Protein AF-A0A9J6BA29-F1 (afdb_monomer)

Mean predicted aligned error: 11.57 Å

Sequence (202 aa):
MNKFFVLFLVYWTPISTDDLLIDCSLIIKPIIHPRECCDFPLIWINDTTNARCMKECSNIKSNNEYKTENDYENDKCCFMRCLYSLQRILYKDYNDNIVRIDTNMLKTNFRKDQINRLSNEWMEIVAKSVDTCIDMYPPAYSRGHCLPIYFLNTMVCAYRENFLNCPIYGNDLERCKQLRQSVKYCRENTEVTIKDWDKFFF

Organism: Polypedilum vanderplanki (NCBI:txid319348)

Structure (mmCIF, N/CA/C/O backbone):
data_AF-A0A9J6BA29-F1
#
_entry.id   AF-A0A9J6BA29-F1
#
loop_
_atom_site.group_PDB
_atom_site.id
_atom_site.type_symbol
_atom_site.label_atom_id
_atom_site.label_alt_id
_atom_site.label_comp_id
_atom_site.label_asym_id
_atom_site.label_entity_id
_atom_site.label_seq_id
_atom_site.pdbx_PDB_ins_code
_atom_site.Cartn_x
_atom_site.Cartn_y
_atom_site.Cartn_z
_atom_site.occupancy
_atom_site.B_iso_or_equiv
_atom_site.auth_seq_id
_atom_site.auth_comp_id
_atom_site.auth_asym_id
_atom_site.auth_atom_id
_atom_site.pdbx_PDB_model_num
ATOM 1 N N . MET A 1 1 ? 7.110 35.351 59.124 1.00 33.91 1 MET A N 1
ATOM 2 C CA . MET A 1 1 ? 7.107 34.260 58.123 1.00 33.91 1 MET A CA 1
ATOM 3 C C . MET A 1 1 ? 6.019 34.559 57.098 1.00 33.91 1 MET A C 1
ATOM 5 O O . MET A 1 1 ? 4.853 34.341 57.393 1.00 33.91 1 MET A O 1
ATOM 9 N N . ASN A 1 2 ? 6.390 35.115 55.941 1.00 33.84 2 ASN A N 1
ATOM 10 C CA . ASN A 1 2 ? 5.472 35.367 54.826 1.00 33.84 2 ASN A CA 1
ATOM 11 C C . ASN A 1 2 ? 5.302 34.078 54.018 1.00 33.84 2 ASN A C 1
ATOM 13 O O . ASN A 1 2 ? 6.287 33.545 53.511 1.00 33.84 2 ASN A O 1
ATOM 17 N N . LYS A 1 3 ? 4.071 33.578 53.892 1.00 36.50 3 LYS A N 1
ATOM 18 C CA . LYS A 1 3 ? 3.736 32.521 52.933 1.00 36.50 3 LYS A CA 1
ATOM 19 C C . LYS A 1 3 ? 3.163 33.187 51.686 1.00 36.50 3 LYS A C 1
ATOM 21 O O . LYS A 1 3 ? 2.035 33.665 51.703 1.00 36.50 3 LYS A O 1
ATOM 26 N N . PHE A 1 4 ? 3.969 33.237 50.630 1.00 39.00 4 PHE A N 1
ATOM 27 C CA . PHE A 1 4 ? 3.498 33.512 49.278 1.00 39.00 4 PHE A CA 1
ATOM 28 C C . PHE A 1 4 ? 2.580 32.364 48.845 1.00 39.00 4 PHE A C 1
ATOM 30 O O . PHE A 1 4 ? 3.011 31.217 48.752 1.00 39.00 4 PHE A O 1
ATOM 37 N N . PHE A 1 5 ? 1.309 32.677 48.609 1.00 38.88 5 PHE A N 1
ATOM 38 C CA . PHE A 1 5 ? 0.372 31.807 47.909 1.00 38.88 5 PHE A CA 1
ATOM 39 C C . PHE A 1 5 ? 0.530 32.096 46.412 1.00 38.88 5 PHE A C 1
ATOM 41 O O . PHE A 1 5 ? 0.104 33.146 45.937 1.00 38.88 5 PHE A O 1
ATOM 48 N N . VAL A 1 6 ? 1.177 31.196 45.671 1.00 40.56 6 VAL A N 1
ATOM 49 C CA . VAL A 1 6 ? 1.162 31.223 44.203 1.00 40.56 6 VAL A CA 1
ATOM 50 C C . VAL A 1 6 ? 0.010 30.330 43.759 1.00 40.56 6 VAL A C 1
ATOM 52 O O . VAL A 1 6 ? 0.114 29.106 43.768 1.00 40.56 6 VAL A O 1
ATOM 55 N N . LEU A 1 7 ? -1.116 30.957 43.420 1.00 39.44 7 LEU A N 1
ATOM 56 C CA . LEU A 1 7 ? -2.197 30.320 42.675 1.00 39.44 7 LEU A CA 1
ATOM 57 C C . LEU A 1 7 ? -1.707 30.076 41.242 1.00 39.44 7 LEU A C 1
ATOM 59 O O . LEU A 1 7 ? -1.626 31.004 40.440 1.00 39.44 7 LEU A O 1
ATOM 63 N N . PHE A 1 8 ? -1.394 28.824 40.914 1.00 36.38 8 PHE A N 1
ATOM 64 C CA . PHE A 1 8 ? -1.302 28.379 39.526 1.00 36.38 8 PHE A CA 1
ATOM 65 C C . PHE A 1 8 ? -2.720 28.290 38.952 1.00 36.38 8 PHE A C 1
ATOM 67 O O . PHE A 1 8 ? -3.378 27.255 39.030 1.00 36.38 8 PHE A O 1
ATOM 74 N N . LEU A 1 9 ? -3.203 29.389 38.374 1.00 35.91 9 LEU A N 1
ATOM 75 C CA . LEU A 1 9 ? -4.275 29.330 37.387 1.00 35.91 9 LEU A CA 1
ATOM 76 C C . LEU A 1 9 ? -3.663 28.775 36.100 1.00 35.91 9 LEU A C 1
ATOM 78 O O . LEU A 1 9 ? -3.131 29.517 35.277 1.00 35.91 9 LEU A O 1
ATOM 82 N N . VAL A 1 10 ? -3.705 27.450 35.950 1.00 38.47 10 VAL A N 1
ATOM 83 C CA . VAL A 1 10 ? -3.560 26.816 34.640 1.00 38.47 10 VAL A CA 1
ATOM 84 C C . VAL A 1 10 ? -4.752 27.292 33.818 1.00 38.47 10 VAL A C 1
ATOM 86 O O . VAL A 1 10 ? -5.869 26.802 33.974 1.00 38.47 10 VAL A O 1
ATOM 89 N N . TYR A 1 11 ? -4.514 28.313 32.999 1.00 36.78 11 TYR A N 1
ATOM 90 C CA . TYR A 1 11 ? -5.398 28.717 31.919 1.00 36.78 11 TYR A CA 1
ATOM 91 C C . TYR A 1 11 ? -5.582 27.504 31.002 1.00 36.78 11 TYR A C 1
ATOM 93 O O . TYR A 1 11 ? -4.735 27.198 30.167 1.00 36.78 11 TYR A O 1
ATOM 101 N N . TRP A 1 12 ? -6.695 26.798 31.170 1.00 37.66 12 TRP A N 1
ATOM 102 C CA . TRP A 1 12 ? -7.263 25.976 30.114 1.00 37.66 12 TRP A CA 1
ATOM 103 C C . TRP A 1 12 ? -7.897 26.939 29.116 1.00 37.66 12 TRP A C 1
ATOM 105 O O . TRP A 1 12 ? -9.097 27.199 29.160 1.00 37.66 12 TRP A O 1
ATOM 115 N N . THR A 1 13 ? -7.087 27.528 28.239 1.00 36.06 13 THR A N 1
ATOM 116 C CA . THR A 1 13 ? -7.640 28.029 26.984 1.00 36.06 13 THR A CA 1
ATOM 117 C C . THR A 1 13 ? -8.086 26.799 26.200 1.00 36.06 13 THR A C 1
ATOM 119 O O . THR A 1 13 ? -7.235 25.942 25.933 1.00 36.06 13 THR A O 1
ATOM 122 N N . PRO A 1 14 ? -9.375 26.656 25.846 1.00 37.16 14 PRO A N 1
ATOM 123 C CA . PRO A 1 14 ? -9.754 25.671 24.851 1.00 37.16 14 PRO A CA 1
ATOM 124 C C . PRO A 1 14 ? -8.946 26.006 23.601 1.00 37.16 14 PRO A C 1
ATOM 126 O O . PRO A 1 14 ? -9.010 27.128 23.098 1.00 37.16 14 PRO A O 1
ATOM 129 N N . ILE A 1 15 ? -8.104 25.070 23.169 1.00 39.81 15 ILE A N 1
ATOM 130 C CA . ILE A 1 15 ? -7.419 25.184 21.889 1.00 39.81 15 ILE A CA 1
ATOM 131 C C . ILE A 1 15 ? -8.540 25.276 20.857 1.00 39.81 15 ILE A C 1
ATOM 133 O O . ILE A 1 15 ? -9.291 24.320 20.669 1.00 39.81 15 ILE A O 1
ATOM 137 N N . SER A 1 16 ? -8.699 26.468 20.283 1.00 35.88 16 SER A N 1
ATOM 138 C CA . SER A 1 16 ? -9.549 26.705 19.126 1.00 35.88 16 SER A CA 1
ATOM 139 C C . SER A 1 16 ? -9.159 25.686 18.062 1.00 35.88 16 SER A C 1
ATOM 141 O O . SER A 1 16 ? -8.009 25.644 17.625 1.00 35.88 16 SER A O 1
ATOM 143 N N . THR A 1 17 ? -10.105 24.833 17.689 1.00 45.16 17 THR A N 1
ATOM 144 C CA . THR A 1 17 ? -9.955 23.804 16.655 1.00 45.16 17 THR A CA 1
ATOM 145 C C . THR A 1 17 ? -9.779 24.383 15.253 1.00 45.16 17 THR A C 1
ATOM 147 O O . THR A 1 17 ? -9.557 23.617 14.321 1.00 45.16 17 THR A O 1
ATOM 150 N N . ASP A 1 18 ? -9.849 25.707 15.104 1.00 39.53 18 ASP A N 1
ATOM 151 C CA . ASP A 1 18 ? -9.963 26.357 13.801 1.00 39.53 18 ASP A CA 1
ATOM 152 C C . ASP A 1 18 ? -8.622 26.833 13.216 1.00 39.53 18 ASP A C 1
ATOM 154 O O . ASP A 1 18 ? -8.587 27.186 12.046 1.00 39.53 18 ASP A O 1
ATOM 158 N N . ASP A 1 19 ? -7.506 26.759 13.959 1.00 37.22 19 ASP A N 1
ATOM 159 C CA . ASP A 1 19 ? -6.182 27.218 13.482 1.00 37.22 19 ASP A CA 1
ATOM 160 C C . ASP A 1 19 ? -5.023 26.248 13.781 1.00 37.22 19 ASP A C 1
ATOM 162 O O . ASP A 1 19 ? -3.853 26.633 13.859 1.00 37.22 19 ASP A O 1
ATOM 166 N N . LEU A 1 20 ? -5.298 24.947 13.896 1.00 46.12 20 LEU A N 1
ATOM 167 C CA . LEU A 1 20 ? -4.252 23.974 13.587 1.00 46.12 20 LEU A CA 1
ATOM 168 C C . LEU A 1 20 ? -4.170 23.902 12.063 1.00 46.12 20 LEU A C 1
ATOM 170 O O . LEU A 1 20 ? -4.828 23.082 11.430 1.00 46.12 20 LEU A O 1
ATOM 174 N N . LEU A 1 21 ? -3.343 24.768 11.470 1.00 45.75 21 LEU A N 1
ATOM 175 C CA . LEU A 1 21 ? -2.716 24.468 10.186 1.00 45.75 21 LEU A CA 1
ATOM 176 C C . LEU A 1 21 ? -1.939 23.169 10.393 1.00 45.75 21 LEU A C 1
ATOM 178 O O . LEU A 1 21 ? -0.787 23.164 10.827 1.00 45.75 21 LEU A O 1
ATOM 182 N N . ILE A 1 22 ? -2.628 22.051 10.189 1.00 56.41 22 ILE A N 1
ATOM 183 C CA . ILE A 1 22 ? -2.055 20.725 10.269 1.00 56.41 22 ILE A CA 1
ATOM 184 C C . ILE A 1 22 ? -1.076 20.638 9.100 1.00 56.41 22 ILE A C 1
ATOM 186 O O . ILE A 1 22 ? -1.461 20.388 7.957 1.00 56.41 22 ILE A O 1
ATOM 190 N N . ASP A 1 23 ? 0.198 20.890 9.387 1.00 62.47 23 ASP A N 1
ATOM 191 C CA . ASP A 1 23 ? 1.275 20.583 8.465 1.00 62.47 23 ASP A CA 1
ATOM 192 C C . ASP A 1 23 ? 1.319 19.063 8.311 1.00 62.47 23 ASP A C 1
ATOM 194 O O . ASP A 1 23 ? 1.743 18.314 9.197 1.00 62.47 23 ASP A O 1
ATOM 198 N N . CYS A 1 24 ? 0.830 18.595 7.171 1.00 66.75 24 CYS A N 1
ATOM 199 C CA . CYS A 1 24 ? 0.775 17.181 6.867 1.00 66.75 24 CYS A CA 1
ATOM 200 C C . CYS A 1 24 ? 2.158 16.524 6.820 1.00 66.75 24 CYS A C 1
ATOM 202 O O . CYS A 1 24 ? 2.254 15.324 7.074 1.00 66.75 24 CYS A O 1
ATOM 204 N N . SER A 1 25 ? 3.235 17.291 6.612 1.00 60.94 25 SER A N 1
ATOM 205 C CA . SER A 1 25 ? 4.604 16.782 6.729 1.00 60.94 25 SER A CA 1
ATOM 206 C C . SER A 1 25 ? 4.993 16.443 8.180 1.00 60.94 25 SER A C 1
ATOM 208 O O . SER A 1 25 ? 5.826 15.562 8.403 1.00 60.94 25 SER A O 1
ATOM 210 N N . LEU A 1 26 ? 4.344 17.064 9.179 1.00 56.47 26 LEU A N 1
ATOM 211 C CA . LEU A 1 26 ? 4.549 16.783 10.607 1.00 56.47 26 LEU A CA 1
ATOM 212 C C . LEU A 1 26 ? 3.763 15.559 11.091 1.00 56.47 26 LEU A C 1
ATOM 214 O O . LEU A 1 26 ? 4.247 14.840 11.964 1.00 56.47 26 LEU A O 1
ATOM 218 N N . ILE A 1 27 ? 2.599 15.260 10.499 1.00 57.75 27 ILE A N 1
ATOM 219 C CA . ILE A 1 27 ? 1.849 14.016 10.786 1.00 57.75 27 ILE A CA 1
ATOM 220 C C . ILE A 1 27 ? 2.662 12.778 10.395 1.00 57.75 27 ILE A C 1
ATOM 222 O O . ILE A 1 27 ? 2.543 11.720 11.008 1.00 57.75 27 ILE A O 1
ATOM 226 N N . ILE A 1 28 ? 3.512 12.927 9.384 1.00 52.34 28 ILE A N 1
ATOM 227 C CA . ILE A 1 28 ? 4.268 11.857 8.733 1.00 52.34 28 ILE A CA 1
ATOM 228 C C . ILE A 1 28 ? 5.505 11.413 9.536 1.00 52.34 28 ILE A C 1
ATOM 230 O O . ILE A 1 28 ? 6.124 10.395 9.230 1.00 52.34 28 ILE A O 1
ATOM 234 N N . LYS A 1 29 ? 5.797 12.090 10.653 1.00 56.44 29 LYS A N 1
ATOM 235 C CA . LYS A 1 29 ? 6.611 11.551 11.754 1.00 56.44 29 LYS A CA 1
ATOM 236 C C . LYS A 1 29 ? 5.723 11.302 12.967 1.00 56.44 29 LYS A C 1
ATOM 238 O O . LYS A 1 29 ? 5.828 12.025 13.963 1.00 56.44 29 LYS A O 1
ATOM 243 N N . PRO A 1 30 ? 4.802 10.336 12.896 1.00 58.34 30 PRO A N 1
ATOM 244 C CA . PRO A 1 30 ? 3.854 10.182 13.964 1.00 58.34 30 PRO A CA 1
ATOM 245 C C . PRO A 1 30 ? 4.593 9.684 15.205 1.00 58.34 30 PRO A C 1
ATOM 247 O O . PRO A 1 30 ? 5.501 8.858 15.137 1.00 58.34 30 PRO A O 1
ATOM 250 N N . ILE A 1 31 ? 4.170 10.180 16.364 1.00 65.12 31 ILE A N 1
ATOM 251 C CA . ILE A 1 31 ? 4.616 9.659 17.663 1.00 65.12 31 ILE A CA 1
ATOM 252 C C . ILE A 1 31 ? 4.171 8.187 17.823 1.00 65.12 31 ILE A C 1
ATOM 254 O O . ILE A 1 31 ? 4.724 7.467 18.647 1.00 65.12 31 ILE A O 1
ATOM 258 N N . ILE A 1 3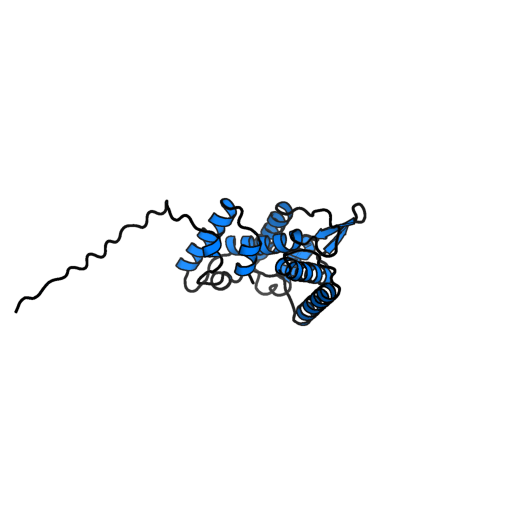2 ? 3.177 7.746 17.036 1.00 72.81 32 ILE A N 1
ATOM 259 C CA . ILE A 1 32 ? 2.575 6.408 17.061 1.00 72.81 32 ILE A CA 1
ATOM 260 C C . ILE A 1 32 ? 2.411 5.891 15.633 1.00 72.81 32 ILE A C 1
ATOM 262 O O . ILE A 1 32 ? 1.795 6.551 14.797 1.00 72.81 32 ILE A O 1
ATOM 266 N N . HIS A 1 33 ? 2.900 4.690 15.349 1.00 81.31 33 HIS A N 1
ATOM 267 C CA . HIS A 1 33 ? 2.758 4.091 14.028 1.00 81.31 33 HIS A CA 1
ATOM 268 C C . HIS A 1 33 ? 1.282 3.720 13.744 1.00 81.31 33 HIS A C 1
ATOM 270 O O . HIS A 1 33 ? 0.608 3.190 14.629 1.00 81.31 33 HIS A O 1
ATOM 276 N N . PRO A 1 34 ? 0.743 3.891 12.518 1.00 84.06 34 PRO A N 1
ATOM 277 C CA . PRO A 1 34 ? -0.664 3.582 12.195 1.00 84.06 34 PRO A CA 1
ATOM 278 C C . PRO A 1 34 ? -1.103 2.168 12.575 1.00 84.06 34 PRO A C 1
ATOM 280 O O . PRO A 1 34 ? -2.251 1.942 12.961 1.00 84.06 34 PRO A O 1
ATOM 283 N N . ARG A 1 35 ? -0.166 1.218 12.495 1.00 83.44 35 ARG A N 1
ATOM 284 C CA . ARG A 1 35 ? -0.403 -0.182 12.868 1.00 83.44 35 ARG A CA 1
ATOM 285 C C . ARG A 1 35 ? -0.612 -0.412 14.362 1.00 83.44 35 ARG A C 1
ATOM 287 O O . ARG A 1 35 ? -1.238 -1.396 14.734 1.00 83.44 35 ARG A O 1
ATOM 294 N N . GLU A 1 36 ? -0.142 0.495 15.212 1.00 84.62 36 GLU A N 1
ATOM 295 C CA . GLU A 1 36 ? -0.433 0.460 16.650 1.00 84.62 36 GLU A CA 1
ATOM 296 C C . GLU A 1 36 ? -1.888 0.863 16.943 1.00 84.62 36 GLU A C 1
ATOM 298 O O . GLU A 1 36 ? -2.449 0.492 17.972 1.00 84.62 36 GLU A O 1
ATOM 303 N N . CYS A 1 37 ? -2.521 1.593 16.021 1.00 85.19 37 CYS A N 1
ATOM 304 C CA . CYS A 1 37 ? -3.919 2.008 16.119 1.00 85.19 37 CYS A CA 1
ATOM 305 C C . CYS A 1 37 ? -4.896 1.017 15.486 1.00 85.19 37 CYS A C 1
ATOM 307 O O . CYS A 1 37 ? -6.059 0.939 15.898 1.00 85.19 37 CYS A O 1
ATOM 309 N N . CYS A 1 38 ? -4.432 0.291 14.472 1.00 84.75 38 CYS A N 1
ATOM 310 C CA . CYS A 1 38 ? -5.211 -0.669 13.712 1.00 84.75 38 CYS A CA 1
ATOM 311 C C . CYS A 1 38 ? -4.299 -1.688 13.011 1.00 84.75 38 CYS A C 1
ATOM 313 O O . CYS A 1 38 ? -3.426 -1.298 12.238 1.00 84.75 38 CYS A O 1
ATOM 315 N N . ASP A 1 39 ? -4.571 -2.986 13.164 1.00 83.69 39 ASP A N 1
ATOM 316 C CA . ASP A 1 39 ? -3.905 -4.030 12.371 1.00 83.69 39 ASP A CA 1
ATOM 317 C C . ASP A 1 39 ? -4.615 -4.222 11.019 1.00 83.69 39 ASP A C 1
ATOM 319 O O . ASP A 1 39 ? -5.427 -5.130 10.850 1.00 83.69 39 ASP A O 1
ATOM 323 N N . PHE A 1 40 ? -4.353 -3.324 10.064 1.00 84.56 40 PHE A N 1
ATOM 324 C CA . PHE A 1 40 ? -4.915 -3.411 8.713 1.00 84.56 40 PHE A CA 1
ATOM 325 C C . PHE A 1 40 ? -4.081 -4.307 7.774 1.00 84.56 40 PHE A C 1
ATOM 327 O O . PHE A 1 40 ? -2.871 -4.466 7.976 1.00 84.56 40 PHE A O 1
ATOM 334 N N . PRO A 1 41 ? -4.690 -4.861 6.707 1.00 83.94 41 PRO A N 1
ATOM 335 C CA . PRO A 1 41 ? -3.997 -5.708 5.737 1.00 83.94 41 PRO A CA 1
ATOM 336 C C . PRO A 1 41 ? -2.920 -4.976 4.945 1.00 83.94 41 PRO A C 1
ATOM 338 O O . PRO A 1 41 ? -3.147 -3.876 4.434 1.00 83.94 41 PRO A O 1
ATOM 341 N N . LEU A 1 42 ? -1.795 -5.660 4.744 1.00 83.25 42 LEU A N 1
ATOM 342 C CA . LEU A 1 42 ? -0.710 -5.266 3.845 1.00 83.25 42 LEU A CA 1
ATOM 343 C C . LEU A 1 42 ? -0.528 -6.330 2.762 1.00 83.25 42 LEU A C 1
ATOM 345 O O . LEU A 1 42 ? -0.935 -7.481 2.938 1.00 83.25 42 LEU A O 1
ATOM 349 N N . ILE A 1 43 ? 0.123 -5.968 1.657 1.00 80.12 43 ILE A N 1
ATOM 350 C CA . ILE A 1 43 ? 0.565 -6.976 0.694 1.00 80.12 43 ILE A CA 1
ATOM 351 C C . ILE A 1 43 ? 1.607 -7.862 1.367 1.00 80.12 43 ILE A C 1
ATOM 353 O O . ILE A 1 43 ? 2.567 -7.376 1.964 1.00 80.12 43 ILE A O 1
ATOM 357 N N . TRP A 1 44 ? 1.412 -9.172 1.261 1.00 74.38 44 TRP A N 1
ATOM 358 C CA . TRP A 1 44 ? 2.358 -10.138 1.792 1.00 74.38 44 TRP A CA 1
ATOM 359 C C . TRP A 1 44 ? 3.726 -10.004 1.126 1.00 74.38 44 TRP A C 1
ATOM 361 O O . TRP A 1 44 ? 3.812 -9.957 -0.095 1.00 74.38 44 TRP A O 1
ATOM 371 N N . ILE A 1 45 ? 4.807 -10.013 1.897 1.00 78.19 45 ILE A N 1
ATOM 372 C CA . ILE A 1 45 ? 6.167 -10.092 1.361 1.00 78.19 45 ILE A CA 1
ATOM 373 C C . ILE A 1 45 ? 6.912 -11.135 2.189 1.00 78.19 45 ILE A C 1
ATOM 375 O O . ILE A 1 45 ? 7.181 -10.910 3.363 1.00 78.19 45 ILE A O 1
ATOM 379 N N . ASN A 1 46 ? 7.239 -12.285 1.594 1.00 80.94 46 ASN A N 1
ATOM 380 C CA . ASN A 1 46 ? 8.127 -13.255 2.241 1.00 80.94 46 ASN A CA 1
ATOM 381 C C . ASN A 1 46 ? 9.602 -12.909 2.003 1.00 80.94 46 ASN A C 1
ATOM 383 O O . ASN A 1 46 ? 9.939 -12.235 1.025 1.00 80.94 46 ASN A O 1
ATOM 387 N N . ASP A 1 47 ? 10.485 -13.449 2.845 1.00 81.88 47 ASP A N 1
ATOM 388 C CA . ASP A 1 47 ? 11.929 -13.183 2.804 1.00 81.88 47 ASP A CA 1
ATOM 389 C C . ASP A 1 47 ? 12.557 -13.474 1.437 1.00 81.88 47 ASP A C 1
ATOM 391 O O . ASP A 1 47 ? 13.417 -12.730 0.967 1.00 81.88 47 ASP A O 1
ATOM 395 N N . THR A 1 48 ? 12.091 -14.524 0.752 1.00 88.19 48 THR A N 1
ATOM 396 C CA . THR A 1 48 ? 12.593 -14.890 -0.582 1.00 88.19 48 THR A CA 1
ATOM 397 C C . THR A 1 48 ? 12.222 -13.840 -1.630 1.00 88.19 48 THR A C 1
ATOM 399 O O . THR A 1 48 ? 13.048 -13.460 -2.459 1.00 88.19 48 THR A O 1
ATOM 402 N N . THR A 1 49 ? 10.984 -13.347 -1.588 1.00 86.44 49 THR A N 1
ATOM 403 C CA . THR A 1 49 ? 10.466 -12.305 -2.485 1.00 86.44 49 THR A CA 1
ATOM 404 C C . THR A 1 49 ? 11.173 -10.985 -2.209 1.00 86.44 49 THR A C 1
ATOM 406 O O . THR A 1 49 ? 11.649 -10.343 -3.143 1.00 86.44 49 THR A O 1
ATOM 409 N N . ASN A 1 50 ? 11.324 -10.635 -0.928 1.00 84.50 50 ASN A N 1
ATOM 410 C CA . ASN A 1 50 ? 12.041 -9.446 -0.489 1.00 84.50 50 ASN A CA 1
ATOM 411 C C . ASN A 1 50 ? 13.493 -9.448 -0.996 1.00 84.50 50 ASN A C 1
ATOM 413 O O . ASN A 1 50 ? 13.906 -8.540 -1.716 1.00 84.50 50 ASN A O 1
ATOM 417 N N . ALA A 1 51 ? 14.252 -10.510 -0.703 1.00 88.31 51 ALA A N 1
ATOM 418 C CA . ALA A 1 51 ? 15.651 -10.630 -1.110 1.00 88.31 51 ALA A CA 1
ATOM 419 C C . ALA A 1 51 ? 15.820 -10.600 -2.637 1.00 88.31 51 ALA A C 1
ATOM 421 O O . ALA A 1 51 ? 16.754 -9.978 -3.151 1.00 88.31 51 ALA A O 1
ATOM 422 N N . ARG A 1 52 ? 14.902 -11.239 -3.375 1.00 92.31 52 ARG A N 1
ATOM 423 C CA . ARG A 1 52 ? 14.918 -11.233 -4.841 1.00 92.31 52 ARG A CA 1
ATOM 424 C C . ARG A 1 52 ? 14.721 -9.828 -5.402 1.00 92.31 52 ARG A C 1
ATOM 426 O O . ARG A 1 52 ? 15.504 -9.428 -6.261 1.00 92.31 52 ARG A O 1
ATOM 433 N N . CYS A 1 53 ? 13.737 -9.082 -4.906 1.00 88.50 53 CYS A N 1
ATOM 434 C CA . CYS A 1 53 ? 13.477 -7.731 -5.396 1.00 88.50 53 CYS A CA 1
ATOM 435 C C . CYS A 1 53 ? 14.568 -6.734 -5.009 1.00 88.50 53 CYS A C 1
ATOM 437 O O . CYS A 1 53 ? 14.991 -5.949 -5.854 1.00 88.50 53 CYS A O 1
ATOM 439 N N . MET A 1 54 ? 15.118 -6.828 -3.795 1.00 87.81 54 MET A N 1
ATOM 440 C CA . MET A 1 54 ? 16.275 -6.016 -3.399 1.00 87.81 54 MET A CA 1
ATOM 441 C C . MET A 1 54 ? 17.489 -6.261 -4.308 1.00 87.81 54 MET A C 1
ATOM 443 O O . MET A 1 54 ? 18.152 -5.312 -4.735 1.00 87.81 54 MET A O 1
ATOM 447 N N . LYS A 1 55 ? 17.766 -7.526 -4.653 1.00 88.75 55 LYS A N 1
ATOM 448 C CA . LYS A 1 55 ? 18.858 -7.890 -5.569 1.00 88.75 55 LYS A CA 1
ATOM 449 C C . LYS A 1 55 ? 18.618 -7.387 -6.994 1.00 88.75 55 LYS A C 1
ATOM 451 O O . LYS A 1 55 ? 19.543 -6.861 -7.606 1.00 88.75 55 LYS A O 1
ATOM 456 N N . GLU A 1 56 ? 17.404 -7.542 -7.521 1.00 85.81 56 GLU A N 1
ATOM 457 C CA . GLU A 1 56 ? 17.046 -7.069 -8.865 1.00 85.81 56 GLU A CA 1
A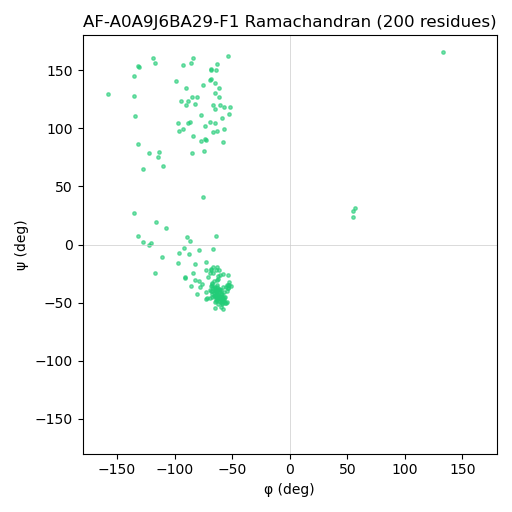TOM 458 C C . GLU A 1 56 ? 17.260 -5.556 -8.992 1.00 85.81 56 GLU A C 1
ATOM 460 O O . GLU A 1 56 ? 17.957 -5.106 -9.901 1.00 85.81 56 GLU A O 1
ATOM 465 N N . CYS A 1 57 ? 16.777 -4.783 -8.019 1.00 83.31 57 CYS A N 1
ATOM 466 C CA . CYS A 1 57 ? 16.925 -3.330 -8.032 1.00 83.31 57 CYS A CA 1
ATOM 467 C C . CYS A 1 57 ? 18.370 -2.867 -7.840 1.00 83.31 57 CYS A C 1
ATOM 469 O O . CYS A 1 57 ? 18.801 -1.931 -8.513 1.00 83.31 57 CYS A O 1
ATOM 471 N N . SER A 1 58 ? 19.147 -3.572 -7.011 1.00 82.50 58 SER A N 1
ATOM 472 C CA . SER A 1 58 ? 20.585 -3.309 -6.850 1.00 82.50 58 SER A CA 1
ATOM 473 C C . SER A 1 58 ? 21.355 -3.500 -8.163 1.00 82.50 58 SER A C 1
ATOM 475 O O . SER A 1 58 ? 22.218 -2.689 -8.491 1.00 82.50 58 SER A O 1
ATOM 477 N N . ASN A 1 59 ? 21.014 -4.532 -8.946 1.00 81.25 59 ASN A N 1
ATOM 478 C CA . ASN A 1 59 ? 21.654 -4.800 -10.237 1.00 81.25 59 ASN A CA 1
ATOM 479 C C . ASN A 1 59 ? 21.310 -3.738 -11.296 1.00 81.25 59 ASN A C 1
ATOM 481 O O . ASN A 1 59 ? 22.180 -3.315 -12.058 1.00 81.25 59 ASN A O 1
ATOM 485 N N . ILE A 1 60 ? 20.052 -3.284 -11.338 1.00 75.62 60 ILE A N 1
ATOM 486 C CA . ILE A 1 60 ? 19.625 -2.201 -12.242 1.00 75.62 60 ILE A CA 1
ATOM 487 C C . ILE A 1 60 ? 20.373 -0.906 -11.890 1.00 75.62 60 ILE A C 1
ATOM 489 O O . ILE A 1 60 ? 20.858 -0.203 -12.779 1.00 75.62 60 ILE A O 1
ATOM 493 N N . LYS A 1 61 ? 20.552 -0.634 -10.589 1.00 71.69 61 LYS A N 1
ATOM 494 C CA . LYS A 1 61 ? 21.325 0.512 -10.096 1.00 71.69 61 LYS A CA 1
ATOM 495 C C . LYS A 1 61 ? 22.789 0.455 -10.517 1.00 71.69 61 LYS A C 1
ATOM 497 O O . LYS A 1 61 ? 23.305 1.445 -11.025 1.00 71.69 61 LYS A O 1
ATOM 502 N N . SER A 1 62 ? 23.442 -0.702 -10.385 1.00 67.44 62 SER A N 1
ATOM 503 C CA . SER A 1 62 ? 24.841 -0.864 -10.808 1.00 67.44 62 SER A CA 1
ATOM 504 C C . SER A 1 62 ? 25.061 -0.693 -12.315 1.00 67.44 62 SER A C 1
ATOM 506 O O . SER A 1 62 ? 26.170 -0.371 -12.730 1.00 67.44 62 SER A O 1
ATOM 508 N N . ASN A 1 63 ? 24.017 -0.867 -13.132 1.00 67.56 63 ASN A N 1
ATOM 509 C CA . ASN A 1 63 ? 24.096 -0.741 -14.588 1.00 67.56 63 ASN A CA 1
ATOM 510 C C . ASN A 1 63 ? 23.829 0.689 -15.108 1.00 67.56 63 ASN A C 1
ATOM 512 O O . ASN A 1 63 ? 23.778 0.884 -16.321 1.00 67.56 63 ASN A O 1
ATOM 516 N N . ASN A 1 64 ? 23.677 1.697 -14.231 1.00 60.88 64 ASN A N 1
ATOM 517 C CA . ASN A 1 64 ? 23.369 3.096 -14.592 1.00 60.88 64 ASN A CA 1
ATOM 518 C C . ASN A 1 64 ? 22.108 3.260 -15.468 1.00 60.88 64 ASN A C 1
ATOM 520 O O . ASN A 1 64 ? 21.990 4.207 -16.252 1.00 60.88 64 ASN A O 1
ATOM 524 N N . GLU A 1 65 ? 21.142 2.346 -15.342 1.00 60.03 65 GLU A N 1
ATOM 525 C CA . GLU A 1 65 ? 19.846 2.466 -16.024 1.00 60.03 65 GLU A CA 1
ATOM 526 C C . GLU A 1 65 ? 18.963 3.564 -15.396 1.00 60.03 65 GLU A C 1
ATOM 528 O O . GLU A 1 65 ? 18.017 4.038 -16.029 1.00 60.03 65 GLU A O 1
ATOM 533 N N . TYR A 1 66 ? 19.313 4.035 -14.191 1.00 57.38 66 TYR A N 1
ATOM 534 C CA . TYR A 1 66 ? 18.769 5.245 -13.573 1.00 57.38 66 TYR A CA 1
ATOM 535 C C . TYR A 1 66 ? 19.621 6.458 -13.959 1.00 57.38 66 TYR A C 1
ATOM 537 O O . TYR A 1 66 ? 20.814 6.505 -13.676 1.00 57.38 66 TYR A O 1
ATOM 545 N N . LYS A 1 67 ? 19.015 7.448 -14.622 1.00 48.78 67 LYS A N 1
ATOM 546 C CA . LYS A 1 67 ? 19.695 8.676 -15.077 1.00 48.78 67 LYS A CA 1
ATOM 547 C C . LYS A 1 67 ? 19.168 9.958 -14.414 1.00 48.78 67 LYS A C 1
ATOM 549 O O . LYS A 1 67 ? 19.335 11.031 -14.984 1.00 48.78 67 LYS A O 1
ATOM 554 N N . THR A 1 68 ? 18.490 9.881 -13.268 1.00 50.25 68 THR A N 1
ATOM 555 C CA . THR A 1 68 ? 17.782 11.039 -12.683 1.00 50.25 68 THR A CA 1
ATOM 556 C C . THR A 1 68 ? 18.074 11.244 -11.195 1.00 50.25 68 THR A C 1
ATOM 558 O O . THR A 1 68 ? 18.366 10.296 -10.481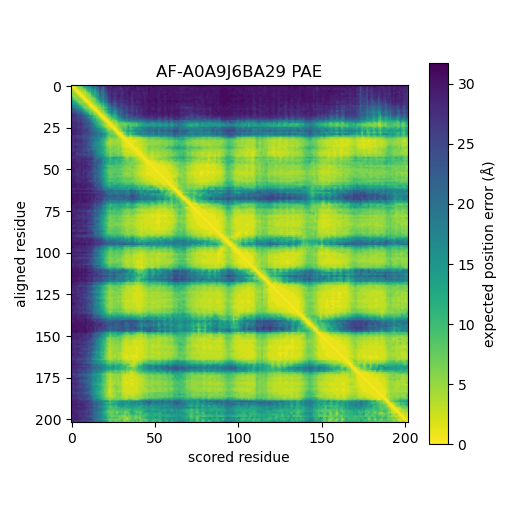 1.00 50.25 68 THR A O 1
ATOM 561 N N . GLU A 1 69 ? 17.955 12.494 -10.733 1.00 51.97 69 GLU A N 1
ATOM 562 C CA . GLU A 1 69 ? 18.352 13.018 -9.408 1.00 51.97 69 GLU A CA 1
ATOM 563 C C . GLU A 1 69 ? 17.600 12.436 -8.181 1.00 51.97 69 GLU A C 1
ATOM 565 O O . GLU A 1 69 ? 17.784 12.922 -7.068 1.00 51.97 69 GLU A O 1
ATOM 570 N N . ASN A 1 70 ? 16.752 11.407 -8.334 1.00 63.69 70 ASN A N 1
ATOM 571 C CA . ASN A 1 70 ? 15.934 10.840 -7.245 1.00 63.69 70 ASN A CA 1
ATOM 572 C C . ASN A 1 70 ? 16.090 9.316 -7.111 1.00 63.69 70 ASN A C 1
ATOM 574 O O . ASN A 1 70 ? 15.145 8.544 -7.287 1.00 63.69 70 ASN A O 1
ATOM 578 N N . ASP A 1 71 ? 17.298 8.877 -6.754 1.00 65.50 71 ASP A N 1
ATOM 579 C CA . ASP A 1 71 ? 17.637 7.464 -6.518 1.00 65.50 71 ASP A CA 1
ATOM 580 C C . ASP A 1 71 ? 16.674 6.760 -5.548 1.00 65.50 71 ASP A C 1
ATOM 582 O O . ASP A 1 71 ? 16.335 5.596 -5.742 1.00 65.50 71 ASP A O 1
ATOM 586 N N . TYR A 1 72 ? 16.181 7.476 -4.533 1.00 65.38 72 TYR A N 1
ATOM 587 C CA . TYR A 1 72 ? 15.276 6.920 -3.526 1.00 65.38 72 TYR A CA 1
ATOM 588 C C . TYR A 1 72 ? 13.933 6.465 -4.106 1.00 65.38 72 TYR A C 1
ATOM 590 O O . TYR A 1 72 ? 13.474 5.356 -3.829 1.00 65.38 72 TYR A O 1
ATOM 598 N N . GLU A 1 73 ? 13.296 7.318 -4.914 1.00 68.12 73 GLU A N 1
ATOM 599 C CA . GLU A 1 73 ? 12.022 6.966 -5.537 1.00 68.12 73 GLU A CA 1
ATOM 600 C C . GLU A 1 73 ? 12.217 5.801 -6.484 1.00 68.12 73 GLU A C 1
ATOM 602 O O . GLU A 1 73 ? 11.444 4.855 -6.419 1.00 68.12 73 GLU A O 1
ATOM 607 N N . ASN A 1 74 ? 13.278 5.841 -7.292 1.00 71.31 74 ASN A N 1
ATOM 608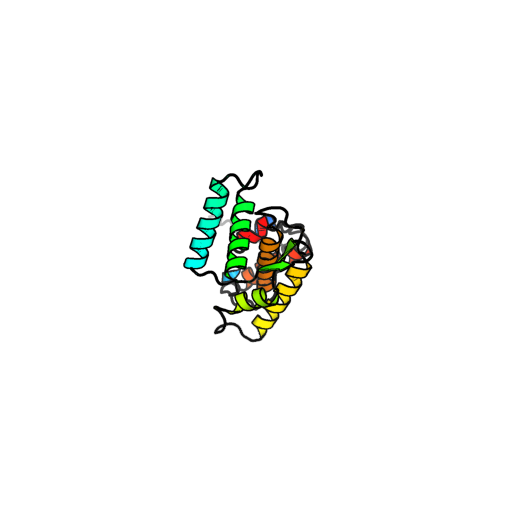 C CA . ASN A 1 74 ? 13.619 4.806 -8.259 1.00 71.31 74 ASN A CA 1
ATOM 609 C C . ASN A 1 74 ? 13.831 3.431 -7.605 1.00 71.31 74 ASN A C 1
ATOM 611 O O . ASN A 1 74 ? 13.305 2.439 -8.116 1.00 71.31 74 ASN A O 1
ATOM 615 N N . ASP A 1 75 ? 14.523 3.371 -6.463 1.00 75.19 75 ASP A N 1
ATOM 616 C CA . ASP A 1 75 ? 14.773 2.126 -5.730 1.00 75.19 75 ASP A CA 1
ATOM 617 C C . ASP A 1 75 ? 13.460 1.516 -5.197 1.00 75.19 75 ASP A C 1
ATOM 619 O O . ASP A 1 75 ? 13.168 0.342 -5.455 1.00 75.19 75 ASP A O 1
ATOM 623 N N . LYS A 1 76 ? 12.609 2.314 -4.531 1.00 76.25 76 LYS A N 1
ATOM 624 C CA . LYS A 1 76 ? 11.298 1.844 -4.037 1.00 76.25 76 LYS A CA 1
ATOM 625 C C . LYS A 1 76 ? 10.385 1.413 -5.169 1.00 76.25 76 LYS A C 1
ATOM 627 O O . LYS A 1 76 ? 9.752 0.366 -5.131 1.00 76.25 76 LYS A O 1
ATOM 632 N N . CYS A 1 77 ? 10.360 2.211 -6.213 1.00 76.56 77 CYS A N 1
ATOM 633 C CA . CYS A 1 77 ? 9.622 1.966 -7.427 1.00 76.56 77 CYS A CA 1
ATOM 634 C C . CYS A 1 77 ? 9.982 0.651 -8.120 1.00 76.56 77 CYS A C 1
ATOM 636 O O . CYS A 1 77 ? 9.099 -0.125 -8.496 1.00 76.56 77 CYS A O 1
ATOM 638 N N . CYS A 1 78 ? 11.279 0.390 -8.265 1.00 79.44 78 CYS A N 1
ATOM 639 C CA . CYS A 1 78 ? 11.765 -0.876 -8.779 1.00 79.44 78 CYS A CA 1
ATOM 640 C C . CYS A 1 78 ? 11.328 -2.031 -7.878 1.00 79.44 78 CYS A C 1
ATOM 642 O O . CYS A 1 78 ? 10.802 -3.032 -8.373 1.00 79.44 78 CYS A O 1
ATOM 644 N N . PHE A 1 79 ? 11.474 -1.868 -6.560 1.00 85.12 79 PHE A N 1
ATOM 645 C CA . PHE A 1 79 ? 11.079 -2.890 -5.602 1.00 85.12 79 PHE A CA 1
ATOM 646 C C . PHE A 1 79 ? 9.587 -3.216 -5.736 1.00 85.12 79 PHE A C 1
ATOM 648 O O . PHE A 1 79 ? 9.223 -4.386 -5.854 1.00 85.12 79 PHE A O 1
ATOM 655 N N . MET A 1 80 ? 8.731 -2.193 -5.832 1.00 84.38 80 MET A N 1
ATOM 656 C CA . MET A 1 80 ? 7.288 -2.356 -6.015 1.00 84.38 80 MET A CA 1
ATOM 657 C C . MET A 1 80 ? 6.932 -3.079 -7.308 1.00 84.38 80 MET A C 1
ATOM 659 O O . MET A 1 80 ? 6.106 -3.994 -7.311 1.00 84.38 80 MET A O 1
ATOM 663 N N . ARG A 1 81 ? 7.575 -2.700 -8.415 1.00 81.62 81 ARG A N 1
ATOM 664 C CA . ARG A 1 81 ? 7.371 -3.350 -9.711 1.00 81.62 81 ARG A CA 1
ATOM 665 C C . ARG A 1 81 ? 7.786 -4.820 -9.664 1.00 81.62 81 ARG A C 1
ATOM 667 O O . ARG A 1 81 ? 7.040 -5.671 -10.149 1.00 81.62 81 ARG A O 1
ATOM 674 N N . CYS A 1 82 ? 8.946 -5.121 -9.081 1.00 85.69 82 CYS A N 1
ATOM 675 C CA . CYS A 1 82 ? 9.398 -6.495 -8.898 1.00 85.69 82 CYS A CA 1
ATOM 676 C C . CYS A 1 82 ? 8.404 -7.286 -8.040 1.00 85.69 82 CYS A C 1
ATOM 678 O O . CYS A 1 82 ? 7.972 -8.366 -8.447 1.00 85.69 82 CYS A O 1
ATOM 680 N N . LEU A 1 83 ? 7.971 -6.724 -6.907 1.00 87.38 83 LEU A N 1
ATOM 681 C CA . LEU A 1 83 ? 7.011 -7.361 -6.010 1.00 87.38 83 LEU A CA 1
ATOM 682 C C . LEU A 1 83 ? 5.718 -7.714 -6.752 1.00 87.38 83 LEU A C 1
ATOM 684 O O . LEU A 1 83 ? 5.278 -8.863 -6.721 1.00 87.38 83 LEU A O 1
ATOM 688 N N . TYR A 1 84 ? 5.141 -6.754 -7.478 1.00 87.31 84 TYR A N 1
ATOM 689 C CA . TYR A 1 84 ? 3.891 -6.969 -8.207 1.00 87.31 84 TYR A CA 1
ATOM 690 C C . TYR A 1 84 ? 4.059 -7.992 -9.331 1.00 87.31 84 TYR A C 1
ATOM 692 O O . TYR A 1 84 ? 3.169 -8.810 -9.559 1.00 87.31 84 TYR A O 1
ATOM 700 N N . SER A 1 85 ? 5.207 -7.991 -10.010 1.00 86.00 85 SER A N 1
ATOM 701 C CA . SER A 1 85 ? 5.537 -8.986 -11.033 1.00 86.00 85 SER A CA 1
ATOM 702 C C . SER A 1 85 ? 5.595 -10.400 -10.446 1.00 86.00 85 SER A C 1
ATOM 704 O O . SER A 1 85 ? 4.910 -11.306 -10.927 1.00 86.00 85 SER A O 1
ATOM 706 N N . LEU A 1 86 ? 6.341 -10.593 -9.350 1.00 87.81 86 LEU A N 1
ATOM 707 C CA . LEU A 1 86 ? 6.476 -11.897 -8.690 1.00 87.81 86 LEU A CA 1
ATOM 708 C C . LEU A 1 86 ? 5.147 -12.413 -8.133 1.00 87.81 86 LEU A C 1
ATOM 710 O O . LEU A 1 86 ? 4.912 -13.623 -8.122 1.00 87.81 86 LEU A O 1
ATOM 714 N N . GLN A 1 87 ? 4.260 -11.506 -7.728 1.00 85.94 87 GLN A N 1
ATOM 715 C CA . GLN A 1 87 ? 2.918 -11.834 -7.248 1.00 85.94 87 GLN A CA 1
ATOM 716 C C . GLN A 1 87 ? 1.863 -11.945 -8.347 1.00 85.94 87 GLN A C 1
ATOM 718 O O . GLN A 1 87 ? 0.696 -12.199 -8.041 1.00 85.94 87 GLN A O 1
ATOM 723 N N . ARG A 1 88 ? 2.261 -11.798 -9.619 1.00 87.62 88 ARG A N 1
ATOM 724 C CA . ARG A 1 88 ? 1.361 -11.822 -10.783 1.00 87.62 88 ARG A CA 1
ATOM 725 C C . ARG A 1 88 ? 0.238 -10.781 -10.685 1.00 87.62 88 ARG A C 1
ATOM 727 O O . ARG A 1 88 ? -0.863 -11.001 -11.170 1.00 87.62 88 ARG A O 1
ATOM 734 N N . ILE A 1 89 ? 0.529 -9.656 -10.037 1.00 87.56 89 ILE A N 1
ATOM 735 C CA . ILE A 1 89 ? -0.338 -8.475 -9.961 1.00 87.56 89 ILE A CA 1
ATOM 736 C C . ILE A 1 89 ? -0.174 -7.619 -11.222 1.00 87.56 89 ILE A C 1
ATOM 738 O O . ILE A 1 89 ? -1.010 -6.773 -11.499 1.00 87.56 89 ILE A O 1
ATOM 742 N N . LEU A 1 90 ? 0.884 -7.818 -12.010 1.00 85.00 90 LEU A N 1
ATOM 743 C CA . LEU A 1 90 ? 1.078 -7.105 -13.272 1.00 85.00 90 LEU A CA 1
ATOM 744 C C . LEU A 1 90 ? 0.648 -7.954 -14.461 1.00 85.00 90 LEU A C 1
ATOM 746 O O . LEU A 1 90 ? 0.992 -9.133 -14.543 1.00 85.00 90 LEU A O 1
ATOM 750 N N . TYR A 1 91 ? 0.011 -7.312 -15.436 1.00 82.69 91 TYR A N 1
ATOM 751 C CA . TYR A 1 91 ? -0.152 -7.855 -16.779 1.00 82.69 91 TYR A CA 1
ATOM 752 C C . TYR A 1 91 ? 0.251 -6.817 -17.825 1.00 82.69 91 TYR A C 1
ATOM 754 O O . TYR A 1 91 ? 0.208 -5.606 -17.588 1.00 82.69 91 TYR A O 1
ATOM 762 N N . LYS A 1 92 ? 0.687 -7.304 -18.988 1.00 74.19 92 LYS A N 1
ATOM 763 C CA . LYS A 1 92 ? 0.998 -6.452 -20.133 1.00 74.19 92 LYS A CA 1
ATOM 764 C C . LYS A 1 92 ? -0.229 -6.373 -21.030 1.00 74.19 92 LYS A C 1
ATOM 766 O O . LYS A 1 92 ? -0.720 -7.399 -21.492 1.00 74.19 92 LYS A O 1
ATOM 771 N N . ASP A 1 93 ? -0.688 -5.158 -21.284 1.00 68.62 93 ASP A N 1
ATOM 772 C CA . ASP A 1 93 ? -1.696 -4.891 -22.297 1.00 68.62 93 ASP A CA 1
ATOM 773 C C . ASP A 1 93 ? -1.023 -4.931 -23.676 1.00 68.62 93 ASP A C 1
ATOM 775 O O . ASP A 1 93 ? -0.152 -4.109 -23.990 1.00 68.62 93 ASP A O 1
ATOM 779 N N . TYR A 1 94 ? -1.357 -5.950 -24.469 1.00 59.84 94 TYR A N 1
ATOM 780 C CA . TYR A 1 94 ? -0.720 -6.202 -25.763 1.00 59.84 94 TYR A CA 1
ATOM 781 C C . TYR A 1 94 ? -1.052 -5.134 -26.809 1.00 59.84 94 TYR A C 1
ATOM 783 O O . TYR A 1 94 ? -0.280 -4.979 -27.753 1.00 59.84 94 TYR A O 1
ATOM 791 N N . ASN A 1 95 ? -2.140 -4.382 -26.626 1.00 63.97 95 ASN A N 1
ATOM 792 C CA . ASN A 1 95 ? -2.566 -3.365 -27.584 1.00 63.97 95 ASN A CA 1
ATOM 793 C C . ASN A 1 95 ? -1.734 -2.078 -27.468 1.00 63.97 95 ASN A C 1
ATOM 795 O O . ASN A 1 95 ? -1.365 -1.501 -28.488 1.00 63.97 95 ASN A O 1
ATOM 799 N N . ASP A 1 96 ? -1.338 -1.697 -26.246 1.00 63.19 96 ASP A N 1
ATOM 800 C CA . ASP A 1 96 ? -0.762 -0.366 -25.986 1.00 63.19 96 ASP A CA 1
ATOM 801 C C . ASP A 1 96 ? 0.669 -0.399 -25.414 1.00 63.19 96 ASP A C 1
ATOM 803 O O . ASP A 1 96 ? 1.258 0.643 -25.124 1.00 63.19 96 ASP A O 1
ATOM 807 N N . ASN A 1 97 ? 1.265 -1.588 -25.234 1.00 65.62 97 ASN A N 1
ATOM 808 C CA . ASN A 1 97 ? 2.539 -1.785 -24.517 1.00 65.62 97 ASN A CA 1
ATOM 809 C C . ASN A 1 97 ? 2.548 -1.209 -23.082 1.00 65.62 97 ASN A C 1
ATOM 811 O O . ASN A 1 97 ? 3.616 -0.948 -22.523 1.00 65.62 97 ASN A O 1
ATOM 815 N N . ILE A 1 98 ? 1.376 -1.048 -22.467 1.00 71.56 98 ILE A N 1
ATOM 816 C CA . ILE A 1 98 ? 1.217 -0.544 -21.099 1.00 71.56 98 ILE A CA 1
ATOM 817 C C . ILE A 1 98 ? 1.239 -1.726 -20.124 1.00 71.56 98 ILE A C 1
ATOM 819 O O . ILE A 1 98 ? 0.586 -2.747 -20.341 1.00 71.56 98 ILE A O 1
ATOM 823 N N . VAL A 1 99 ? 1.990 -1.595 -19.030 1.00 77.12 99 VAL A N 1
ATOM 824 C CA . VAL A 1 99 ? 1.912 -2.524 -17.894 1.00 77.12 99 VAL A CA 1
ATOM 825 C C . VAL A 1 99 ? 0.831 -2.027 -16.936 1.00 77.12 99 VAL A C 1
ATOM 827 O O . VAL A 1 99 ? 0.898 -0.889 -16.475 1.00 77.12 99 VAL A O 1
ATOM 830 N N . ARG A 1 100 ? -0.158 -2.871 -16.633 1.00 82.50 100 ARG A N 1
ATOM 831 C CA . ARG A 1 100 ? -1.309 -2.544 -15.776 1.00 82.50 100 ARG A CA 1
ATOM 832 C C . ARG A 1 100 ? -1.323 -3.416 -14.517 1.00 82.50 100 ARG A C 1
ATOM 834 O O . ARG A 1 100 ? -0.759 -4.511 -14.510 1.00 82.50 100 ARG A O 1
ATOM 841 N N . ILE A 1 101 ? -1.978 -2.925 -13.463 1.00 85.38 101 ILE A N 1
ATOM 842 C CA . ILE A 1 101 ? -2.298 -3.707 -12.261 1.00 85.38 101 ILE A CA 1
ATOM 843 C C . ILE A 1 101 ? -3.542 -4.554 -12.551 1.00 85.38 101 ILE A C 1
ATOM 845 O O . ILE A 1 101 ? -4.581 -4.029 -12.947 1.00 85.38 101 ILE A O 1
ATOM 849 N N . ASP A 1 102 ? -3.454 -5.859 -12.324 1.00 88.81 102 ASP A N 1
ATOM 850 C CA . ASP A 1 102 ? -4.610 -6.732 -12.164 1.00 88.81 102 ASP A CA 1
ATOM 851 C C . ASP A 1 102 ? -5.237 -6.451 -10.793 1.00 88.81 102 ASP A C 1
ATOM 853 O O . ASP A 1 102 ? -4.748 -6.878 -9.742 1.00 88.81 102 ASP A O 1
ATOM 857 N N . THR A 1 103 ? -6.331 -5.693 -10.818 1.00 87.81 103 THR A N 1
ATOM 858 C CA . THR A 1 103 ? -7.094 -5.276 -9.641 1.00 87.81 103 THR A CA 1
ATOM 859 C C . THR A 1 103 ? -7.527 -6.456 -8.771 1.00 87.81 103 THR A C 1
ATOM 861 O O . THR A 1 103 ? -7.473 -6.376 -7.542 1.00 87.81 103 THR A O 1
ATOM 864 N N . ASN A 1 104 ? -7.937 -7.571 -9.378 1.00 87.75 104 ASN A N 1
ATOM 865 C CA . ASN A 1 104 ? -8.422 -8.738 -8.641 1.00 87.75 104 ASN A CA 1
ATOM 866 C C . ASN A 1 104 ? -7.268 -9.471 -7.955 1.00 87.75 104 ASN A C 1
ATOM 868 O O . ASN A 1 104 ? -7.384 -9.874 -6.791 1.00 87.75 104 ASN A O 1
ATOM 872 N N . MET A 1 105 ? -6.133 -9.591 -8.643 1.00 88.19 105 MET A N 1
ATOM 873 C CA . MET A 1 105 ? -4.914 -10.149 -8.063 1.00 88.19 105 MET A CA 1
ATOM 874 C C . MET A 1 105 ? -4.376 -9.268 -6.939 1.00 88.19 105 MET A C 1
ATOM 876 O O . MET A 1 105 ? -3.984 -9.798 -5.897 1.00 88.19 105 MET A O 1
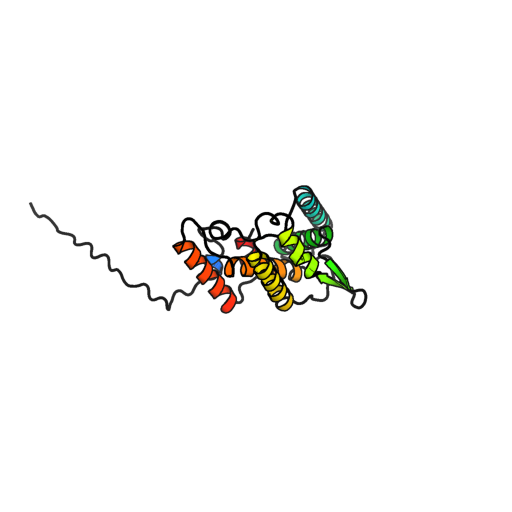ATOM 880 N N . LEU A 1 106 ? -4.413 -7.941 -7.090 1.00 87.44 106 LEU A N 1
ATOM 881 C CA . LEU A 1 106 ? -4.029 -7.011 -6.029 1.00 87.44 106 LEU A CA 1
ATOM 882 C C . LEU A 1 106 ? -4.905 -7.216 -4.784 1.00 87.44 106 LEU A C 1
ATOM 884 O O . LEU A 1 106 ? -4.374 -7.526 -3.719 1.00 87.44 106 LEU A O 1
ATOM 888 N N . LYS A 1 107 ? -6.239 -7.168 -4.928 1.00 87.00 107 LYS A N 1
ATOM 889 C CA . LYS A 1 107 ? -7.203 -7.416 -3.834 1.00 87.00 107 LYS A CA 1
ATOM 890 C C . LYS A 1 107 ? -6.965 -8.751 -3.125 1.00 87.00 107 LYS A C 1
ATOM 892 O O . LYS A 1 107 ? -7.123 -8.843 -1.911 1.00 87.00 107 LYS A O 1
ATOM 897 N N . THR A 1 108 ? -6.583 -9.786 -3.869 1.00 83.75 108 THR A N 1
ATOM 898 C CA . THR A 1 108 ? -6.340 -11.128 -3.322 1.00 83.75 108 THR A CA 1
ATOM 899 C C . THR A 1 108 ? -5.008 -11.222 -2.572 1.00 83.75 108 THR A C 1
ATOM 901 O O . THR A 1 108 ? -4.925 -11.917 -1.560 1.00 83.75 108 THR A O 1
ATOM 904 N N . ASN A 1 109 ? -3.970 -10.497 -2.999 1.00 83.81 109 ASN A N 1
ATOM 905 C CA . ASN A 1 109 ? -2.666 -10.522 -2.326 1.00 83.81 109 ASN A CA 1
ATOM 906 C C . ASN A 1 109 ? -2.677 -9.829 -0.955 1.00 83.81 109 ASN A C 1
ATOM 908 O O . ASN A 1 109 ? -1.962 -10.270 -0.060 1.00 83.81 109 ASN A O 1
ATOM 912 N N . PHE A 1 110 ? -3.552 -8.841 -0.741 1.00 79.12 110 PHE A N 1
ATOM 913 C CA . PHE A 1 110 ? -3.842 -8.311 0.601 1.00 79.12 110 PHE A CA 1
ATOM 914 C C . PHE A 1 110 ? -4.443 -9.362 1.546 1.00 79.12 110 PHE A C 1
ATOM 916 O O . PHE A 1 110 ? -4.314 -9.258 2.763 1.00 79.12 110 PHE A O 1
ATOM 923 N N . ARG A 1 111 ? -5.126 -10.375 0.997 1.00 64.25 111 ARG A N 1
ATOM 924 C CA . ARG A 1 111 ? -5.829 -11.397 1.781 1.00 64.25 111 ARG A CA 1
ATOM 925 C C . ARG A 1 111 ? -4.902 -12.537 2.185 1.00 64.25 111 ARG A C 1
ATOM 927 O O . ARG A 1 111 ? -5.047 -13.058 3.281 1.00 64.25 111 ARG A O 1
ATOM 934 N N . LYS A 1 112 ? -3.951 -12.913 1.325 1.00 57.91 112 LYS A N 1
ATOM 935 C CA . LYS A 1 112 ? -3.308 -14.240 1.310 1.00 57.91 112 LYS A CA 1
ATOM 936 C C . LYS A 1 112 ? -2.701 -14.718 2.640 1.00 57.91 112 LYS A C 1
ATOM 938 O O . LYS A 1 112 ? -2.858 -15.890 2.962 1.00 57.91 112 LYS A O 1
ATOM 943 N N . ASP A 1 113 ? -2.107 -13.832 3.434 1.00 57.62 113 ASP A N 1
ATOM 944 C CA . ASP A 1 113 ? -1.520 -14.188 4.740 1.00 57.62 113 ASP A CA 1
ATOM 945 C C . ASP A 1 113 ? -2.445 -13.919 5.933 1.00 57.62 113 ASP A C 1
ATOM 947 O O . ASP A 1 113 ? -2.248 -14.448 7.027 1.00 57.62 113 ASP A O 1
ATOM 951 N N . GLN A 1 114 ? -3.493 -13.124 5.723 1.00 57.72 114 GLN A N 1
ATOM 952 C CA . GLN A 1 114 ? -4.450 -12.739 6.754 1.00 57.72 114 GLN A CA 1
ATOM 953 C C . GLN A 1 114 ? -5.816 -13.426 6.586 1.00 57.72 114 GLN A C 1
ATOM 955 O O . GLN A 1 114 ? -6.768 -13.045 7.259 1.00 57.72 114 GLN A O 1
ATOM 960 N N . ILE A 1 115 ? -5.926 -14.474 5.756 1.00 49.81 115 ILE A N 1
ATOM 961 C CA . ILE A 1 115 ? -7.163 -15.261 5.541 1.00 49.81 115 ILE A CA 1
ATOM 962 C C . ILE A 1 115 ? -7.768 -15.785 6.860 1.00 49.81 115 ILE A C 1
ATOM 964 O O . ILE A 1 115 ? -8.980 -15.935 6.953 1.00 49.81 115 ILE A O 1
ATOM 968 N N . ASN A 1 116 ? -6.962 -15.979 7.910 1.00 52.75 116 ASN A N 1
ATOM 969 C CA . ASN A 1 116 ? -7.454 -16.377 9.238 1.00 52.75 116 ASN A CA 1
ATOM 970 C C . ASN A 1 116 ? -7.853 -15.196 10.151 1.00 52.75 116 ASN A C 1
ATOM 972 O O . ASN A 1 116 ? -8.375 -15.422 11.238 1.00 52.75 116 ASN A O 1
ATOM 976 N N . ARG A 1 117 ? -7.570 -13.947 9.756 1.00 54.59 117 ARG A N 1
ATOM 977 C CA . ARG A 1 117 ? -7.792 -12.719 10.547 1.00 54.59 117 ARG A CA 1
ATOM 978 C C . ARG A 1 117 ? -8.797 -11.753 9.920 1.00 54.59 117 ARG A C 1
ATOM 980 O O . ARG A 1 117 ? -9.389 -10.958 10.642 1.00 54.59 117 ARG A O 1
ATOM 987 N N . LEU A 1 118 ? -8.995 -11.802 8.604 1.00 62.56 118 LEU A N 1
ATOM 988 C CA . LEU A 1 118 ? -9.856 -10.851 7.908 1.00 62.56 118 LEU A CA 1
ATOM 989 C C . LEU A 1 118 ? -11.296 -11.332 7.882 1.00 62.56 118 LEU A C 1
ATOM 991 O O . LEU A 1 118 ? -11.670 -12.219 7.120 1.00 62.56 118 LEU A O 1
ATOM 995 N N . SER A 1 119 ? -12.100 -10.700 8.732 1.00 73.62 119 SER A N 1
ATOM 996 C CA . SER A 1 119 ? -13.555 -10.737 8.662 1.00 73.62 119 SER A CA 1
ATOM 997 C C . SER A 1 119 ? -14.055 -10.327 7.268 1.00 73.62 119 SER A C 1
ATOM 999 O O . SER A 1 119 ? -13.349 -9.680 6.488 1.00 73.62 119 SER A O 1
ATOM 1001 N N . ASN A 1 120 ? -15.312 -10.660 6.959 1.00 79.62 120 ASN A N 1
ATOM 1002 C CA . ASN A 1 120 ? -15.970 -10.213 5.724 1.00 79.62 120 ASN A CA 1
ATOM 1003 C C . ASN A 1 120 ? -15.896 -8.687 5.540 1.00 79.62 120 ASN A C 1
ATOM 1005 O O . ASN A 1 120 ? -15.680 -8.213 4.429 1.00 79.62 120 ASN A O 1
ATOM 1009 N N . GLU A 1 121 ? -15.964 -7.938 6.640 1.00 81.81 121 GLU A N 1
ATOM 1010 C CA . GLU A 1 121 ? -15.806 -6.481 6.679 1.00 81.81 121 GLU A CA 1
ATOM 1011 C C . GLU A 1 121 ? -14.469 -6.019 6.076 1.00 81.81 121 GLU A C 1
ATOM 1013 O O . GLU A 1 121 ? -14.428 -5.127 5.230 1.00 81.81 121 GLU A O 1
ATOM 1018 N N . TRP A 1 122 ? -13.360 -6.675 6.419 1.00 83.88 122 TRP A N 1
ATOM 1019 C CA . TRP A 1 122 ? -12.057 -6.330 5.854 1.00 83.88 122 TRP A CA 1
ATOM 1020 C C . TRP A 1 122 ? -11.941 -6.639 4.366 1.00 83.88 122 TRP A C 1
ATOM 1022 O O . TRP A 1 122 ? -11.266 -5.915 3.632 1.00 83.88 122 TRP A O 1
ATOM 1032 N N . MET A 1 123 ? -12.594 -7.705 3.903 1.00 83.56 123 MET A N 1
ATOM 1033 C CA . MET A 1 123 ? -12.608 -8.036 2.480 1.00 83.56 123 MET A CA 1
ATOM 1034 C C . MET A 1 123 ? -13.282 -6.942 1.650 1.00 83.56 123 MET A C 1
ATOM 1036 O O . MET A 1 123 ? -12.814 -6.669 0.539 1.00 83.56 123 MET A O 1
ATOM 1040 N N . GLU A 1 124 ? -14.328 -6.316 2.192 1.00 86.94 124 GLU A N 1
ATOM 1041 C CA . GLU A 1 124 ? -15.025 -5.176 1.594 1.00 86.94 124 GLU A CA 1
ATOM 1042 C C . GLU A 1 124 ? -14.183 -3.896 1.660 1.00 86.94 124 GLU A C 1
ATOM 1044 O O . GLU A 1 124 ? -14.019 -3.224 0.638 1.00 86.94 124 GLU A O 1
ATOM 1049 N N . ILE A 1 125 ? -13.576 -3.596 2.818 1.00 88.00 125 ILE A N 1
ATOM 1050 C CA . ILE A 1 125 ? -12.696 -2.427 2.994 1.00 88.00 125 ILE A CA 1
ATOM 1051 C C . ILE A 1 125 ? -11.530 -2.468 2.004 1.00 88.00 125 ILE A C 1
ATOM 1053 O O . ILE A 1 125 ? -11.280 -1.482 1.309 1.00 88.00 125 ILE A O 1
ATOM 1057 N N . VAL A 1 126 ? -10.836 -3.606 1.897 1.00 89.06 126 VAL A N 1
ATOM 1058 C CA . VAL A 1 126 ? -9.706 -3.767 0.971 1.00 89.06 126 VAL A CA 1
ATOM 1059 C C . VAL A 1 126 ? -10.170 -3.636 -0.474 1.00 89.06 126 VAL A C 1
ATOM 1061 O O . VAL A 1 126 ? -9.514 -2.959 -1.263 1.00 89.06 126 VAL A O 1
ATOM 1064 N N . ALA A 1 127 ? -11.295 -4.262 -0.837 1.00 89.44 127 ALA A N 1
ATOM 1065 C CA . ALA A 1 127 ? -11.814 -4.179 -2.198 1.00 89.44 127 ALA A CA 1
ATOM 1066 C C . ALA A 1 127 ? -12.092 -2.724 -2.596 1.00 89.44 127 ALA A C 1
ATOM 1068 O O . ALA A 1 127 ? -11.575 -2.266 -3.615 1.00 89.44 127 ALA A O 1
ATOM 1069 N N . LYS A 1 128 ? -12.814 -1.987 -1.745 1.00 91.25 128 LYS A N 1
ATOM 1070 C CA . LYS A 1 128 ? -13.137 -0.574 -1.960 1.00 91.25 128 LYS A CA 1
ATOM 1071 C C . LYS A 1 128 ? -11.890 0.306 -1.999 1.00 91.25 128 LYS A C 1
ATOM 1073 O O . LYS A 1 128 ? -11.790 1.179 -2.856 1.00 91.25 128 LYS A O 1
ATOM 1078 N N . SER A 1 129 ? -10.940 0.077 -1.094 1.00 91.62 129 SER A N 1
ATOM 1079 C CA . SER A 1 129 ? -9.682 0.828 -1.028 1.00 91.62 129 SER A CA 1
ATOM 1080 C C . SER A 1 129 ? -8.865 0.658 -2.306 1.00 91.62 129 SER A C 1
ATOM 1082 O O . SER A 1 129 ? -8.420 1.645 -2.884 1.00 91.62 129 SER A O 1
ATOM 1084 N N . VAL A 1 130 ? -8.725 -0.578 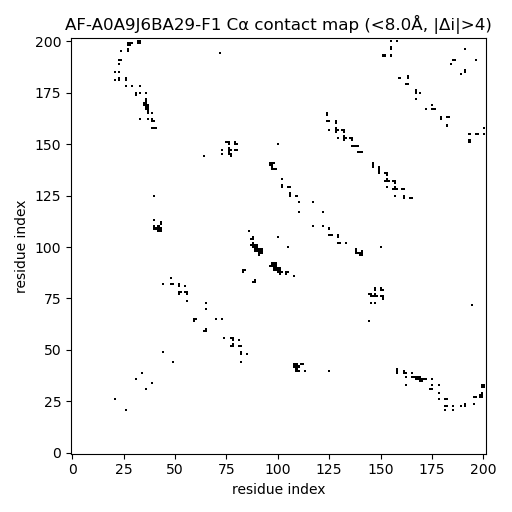-2.796 1.00 90.88 130 VAL A N 1
ATOM 1085 C CA . VAL A 1 130 ? -8.007 -0.853 -4.048 1.00 90.88 130 VAL A CA 1
ATOM 1086 C C . VAL A 1 130 ? -8.701 -0.198 -5.243 1.00 90.88 130 VAL A C 1
ATOM 1088 O O . VAL A 1 130 ? -8.017 0.449 -6.031 1.00 90.88 130 VAL A O 1
ATOM 1091 N N . ASP A 1 131 ? -10.027 -0.320 -5.361 1.00 91.06 131 ASP A N 1
ATOM 1092 C CA . ASP A 1 131 ? -10.779 0.286 -6.472 1.00 91.06 131 ASP A CA 1
ATOM 1093 C C . ASP A 1 131 ? -10.610 1.809 -6.490 1.00 91.06 131 ASP A C 1
ATOM 1095 O O . ASP A 1 131 ? -10.190 2.380 -7.494 1.00 91.06 131 ASP A O 1
ATOM 1099 N N . THR A 1 132 ? -10.802 2.449 -5.334 1.00 89.94 132 THR A N 1
ATOM 1100 C CA . THR A 1 132 ? -10.646 3.903 -5.188 1.00 89.94 132 THR A CA 1
ATOM 1101 C C . THR A 1 132 ? -9.237 4.359 -5.599 1.00 89.94 132 THR A C 1
ATOM 1103 O O . THR A 1 132 ? -9.069 5.390 -6.246 1.00 89.94 132 THR A O 1
ATOM 1106 N N . CYS A 1 133 ? -8.204 3.599 -5.235 1.00 88.88 133 CYS A N 1
ATOM 1107 C CA . CYS A 1 133 ? -6.819 3.981 -5.491 1.00 88.88 133 CYS A CA 1
ATOM 1108 C C . CYS A 1 133 ? -6.356 3.724 -6.926 1.00 88.88 133 CYS A C 1
ATOM 1110 O O . CYS A 1 133 ? -5.529 4.480 -7.430 1.00 88.88 133 CYS A O 1
ATOM 1112 N N . ILE A 1 134 ? -6.887 2.701 -7.596 1.00 86.88 134 ILE A N 1
ATOM 1113 C CA . ILE A 1 134 ? -6.621 2.483 -9.022 1.00 86.88 134 ILE A CA 1
ATOM 1114 C C . ILE A 1 134 ? -7.256 3.596 -9.861 1.00 86.88 134 ILE A C 1
ATOM 1116 O O . ILE A 1 134 ? -6.613 4.086 -10.787 1.00 86.88 134 ILE A O 1
ATOM 1120 N N . ASP A 1 135 ? -8.465 4.035 -9.503 1.00 85.88 135 ASP A N 1
ATOM 1121 C CA . ASP A 1 135 ? -9.149 5.130 -10.198 1.00 85.88 135 ASP A CA 1
ATOM 1122 C C . ASP A 1 135 ? -8.432 6.476 -10.002 1.00 85.88 135 ASP A C 1
ATOM 1124 O O . ASP A 1 135 ? -8.331 7.272 -10.936 1.00 85.88 135 ASP A O 1
ATOM 1128 N N . MET A 1 136 ? -7.884 6.727 -8.804 1.00 82.94 136 MET A N 1
ATOM 1129 C CA . MET A 1 136 ? -7.114 7.945 -8.513 1.00 82.94 136 MET A CA 1
ATOM 1130 C C . MET A 1 136 ? -5.786 8.024 -9.271 1.00 82.94 136 MET A C 1
ATOM 1132 O O . MET A 1 136 ? -5.331 9.118 -9.605 1.00 82.94 136 MET A O 1
ATOM 1136 N N . TYR A 1 137 ? -5.141 6.885 -9.516 1.00 80.69 137 TYR A N 1
ATOM 1137 C CA . TYR A 1 137 ? -3.834 6.828 -10.162 1.00 80.69 137 TYR A CA 1
ATOM 1138 C C . TYR A 1 137 ? -3.932 5.966 -11.417 1.00 80.69 137 TYR A C 1
ATOM 1140 O O . TYR A 1 137 ? -3.526 4.815 -11.383 1.00 80.69 137 TYR A O 1
ATOM 1148 N N . PRO A 1 138 ? -4.457 6.468 -12.543 1.00 73.12 138 PRO A N 1
ATOM 1149 C CA . PRO A 1 138 ? -4.543 5.668 -13.756 1.00 73.12 138 PRO A CA 1
ATOM 1150 C C . PRO A 1 138 ? -3.143 5.301 -14.288 1.00 73.12 138 PRO A C 1
ATOM 1152 O O . PRO A 1 138 ? -2.186 6.067 -14.118 1.00 73.12 138 PRO A O 1
ATOM 1155 N N . PRO A 1 139 ? -2.995 4.147 -14.967 1.00 70.94 139 PRO A N 1
ATOM 1156 C CA . PRO A 1 139 ? -1.722 3.748 -15.552 1.00 70.94 139 PRO A CA 1
ATOM 1157 C C . PRO A 1 139 ? -1.277 4.771 -16.607 1.00 70.94 139 PRO A C 1
ATOM 1159 O O . PRO A 1 139 ? -2.009 5.071 -17.549 1.00 70.94 139 PRO A O 1
ATOM 1162 N N . ALA A 1 140 ? -0.055 5.284 -16.470 1.00 63.69 140 ALA A N 1
ATOM 1163 C CA . ALA A 1 140 ? 0.583 6.130 -17.475 1.00 63.69 140 ALA A CA 1
ATOM 1164 C C . ALA A 1 140 ? 1.436 5.284 -18.437 1.00 63.69 140 ALA A C 1
ATOM 1166 O O . ALA A 1 140 ? 1.922 4.210 -18.074 1.00 63.69 140 ALA A O 1
ATOM 1167 N N . TYR A 1 141 ? 1.652 5.773 -19.663 1.00 56.34 141 TYR A N 1
ATOM 1168 C CA . TYR A 1 141 ? 2.517 5.119 -20.652 1.00 56.34 141 TYR A CA 1
ATOM 1169 C C . TYR A 1 141 ? 3.906 4.835 -20.074 1.00 56.34 141 TYR A C 1
ATOM 1171 O O . TYR A 1 141 ? 4.683 5.760 -19.861 1.00 56.34 141 TYR A O 1
ATOM 1179 N N . SER A 1 142 ? 4.259 3.562 -19.878 1.00 54.19 142 SER A N 1
ATOM 1180 C CA . SER A 1 142 ? 5.575 3.183 -19.364 1.00 54.19 142 SER A CA 1
ATOM 1181 C C . SER A 1 142 ? 6.611 3.120 -20.493 1.00 54.19 142 SER A C 1
ATOM 1183 O O . SER A 1 142 ? 6.783 2.082 -21.133 1.00 54.19 142 SER A O 1
ATOM 1185 N N . ARG A 1 143 ? 7.343 4.209 -20.742 1.00 46.50 143 ARG A N 1
ATOM 1186 C CA . ARG A 1 143 ? 8.638 4.144 -21.441 1.00 46.50 143 ARG A CA 1
ATOM 1187 C C . ARG A 1 143 ? 9.767 4.123 -20.411 1.00 46.50 143 ARG A C 1
ATOM 1189 O O . ARG A 1 143 ? 10.162 5.166 -19.910 1.00 46.50 143 ARG A O 1
ATOM 1196 N N . GLY A 1 144 ? 10.269 2.931 -20.089 1.00 52.59 144 GLY A N 1
ATOM 1197 C CA . GLY A 1 144 ? 11.432 2.748 -19.214 1.00 52.59 144 GLY A CA 1
ATOM 1198 C C . GLY A 1 144 ? 11.248 1.691 -18.122 1.00 52.59 144 GLY A C 1
ATOM 1199 O O . GLY A 1 144 ? 10.138 1.232 -17.834 1.00 52.59 144 GLY A O 1
ATOM 1200 N N . HIS A 1 145 ? 12.366 1.296 -17.510 1.00 48.00 145 HIS A N 1
ATOM 1201 C CA . HIS A 1 145 ? 12.404 0.333 -16.403 1.00 48.00 145 HIS A CA 1
ATOM 1202 C C . HIS A 1 145 ? 11.731 0.886 -15.136 1.00 48.00 145 HIS A C 1
ATOM 1204 O O . HIS A 1 145 ? 11.125 0.123 -14.382 1.00 48.00 145 HIS A O 1
ATOM 1210 N N . CYS A 1 146 ? 11.678 2.215 -15.008 1.00 54.03 146 CYS A N 1
ATOM 1211 C CA . CYS A 1 146 ? 11.027 2.919 -13.918 1.00 54.03 146 CYS A CA 1
ATOM 1212 C C . CYS A 1 146 ? 10.103 4.045 -14.423 1.00 54.03 146 CYS A C 1
ATOM 1214 O O . CYS A 1 146 ? 10.497 5.202 -14.480 1.00 54.03 146 CYS A O 1
ATOM 1216 N N . LEU A 1 147 ? 8.845 3.713 -14.738 1.00 55.31 147 LEU A N 1
ATOM 1217 C CA . LEU A 1 147 ? 7.724 4.667 -14.670 1.00 55.31 147 LEU A CA 1
ATOM 1218 C C . LEU A 1 147 ? 6.766 4.216 -13.562 1.00 55.31 147 LEU A C 1
ATOM 1220 O O . LEU A 1 147 ? 5.799 3.503 -13.826 1.00 55.31 147 LEU A O 1
ATOM 1224 N N . PRO A 1 148 ? 7.114 4.514 -12.300 1.00 54.47 148 PRO A N 1
ATOM 1225 C CA . PRO A 1 148 ? 6.787 3.612 -11.201 1.00 54.47 148 PRO A CA 1
ATOM 1226 C C . PRO A 1 148 ? 6.053 4.270 -10.026 1.00 54.47 148 PRO A C 1
ATOM 1228 O O . PRO A 1 148 ? 5.663 3.601 -9.069 1.00 54.47 148 PRO A O 1
ATOM 1231 N N . ILE A 1 149 ? 5.763 5.560 -10.175 1.00 65.44 149 ILE A N 1
ATOM 1232 C CA . ILE A 1 149 ? 4.914 6.341 -9.289 1.00 65.44 149 ILE A CA 1
ATOM 1233 C C . ILE A 1 149 ? 3.517 5.715 -9.245 1.00 65.44 149 ILE A C 1
ATOM 1235 O O . ILE A 1 149 ? 2.966 5.566 -8.171 1.00 65.44 149 ILE A O 1
ATOM 1239 N N . TYR A 1 150 ? 2.976 5.219 -10.366 1.00 74.88 150 TYR A N 1
ATOM 1240 C CA . TYR A 1 150 ? 1.670 4.544 -10.383 1.00 74.88 150 TYR A CA 1
ATOM 1241 C C . TYR A 1 150 ? 1.572 3.379 -9.379 1.00 74.88 150 TYR A C 1
ATOM 1243 O O . TYR A 1 150 ? 0.627 3.323 -8.588 1.00 74.88 150 TYR A O 1
ATOM 1251 N N . PHE A 1 151 ? 2.549 2.465 -9.375 1.00 76.88 151 PHE A N 1
ATOM 1252 C CA . PHE A 1 151 ? 2.512 1.275 -8.516 1.00 76.88 151 PHE A CA 1
ATOM 1253 C C . PHE A 1 151 ? 2.675 1.637 -7.039 1.00 76.88 151 PHE A C 1
ATOM 1255 O O . PHE A 1 151 ? 1.900 1.165 -6.204 1.00 76.88 151 PHE A O 1
ATOM 1262 N N . LEU A 1 152 ? 3.649 2.503 -6.736 1.00 76.50 152 LEU A N 1
ATOM 1263 C CA . LEU A 1 152 ? 3.886 3.001 -5.384 1.00 76.50 152 LEU A CA 1
ATOM 1264 C C . LEU A 1 152 ? 2.67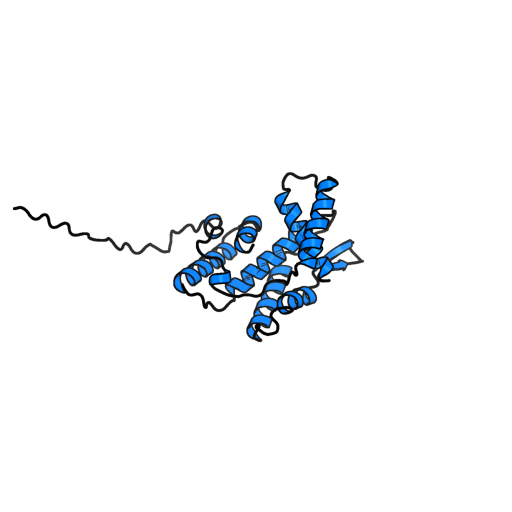6 3.795 -4.869 1.00 76.50 152 LEU A C 1
ATOM 1266 O O . LEU A 1 152 ? 2.188 3.527 -3.774 1.00 76.50 152 LEU A O 1
ATOM 1270 N N . ASN A 1 153 ? 2.124 4.696 -5.683 1.00 80.38 153 ASN A N 1
ATOM 1271 C CA . ASN A 1 153 ? 0.970 5.518 -5.324 1.00 80.38 153 ASN A CA 1
ATOM 1272 C C . ASN A 1 153 ? -0.274 4.680 -5.064 1.00 80.38 153 ASN A C 1
ATOM 1274 O O . ASN A 1 153 ? -0.962 4.911 -4.073 1.00 80.38 153 ASN A O 1
ATOM 1278 N N . THR A 1 154 ? -0.551 3.699 -5.927 1.00 85.06 154 THR A N 1
ATOM 1279 C CA . THR A 1 154 ? -1.709 2.814 -5.757 1.00 85.06 154 THR A CA 1
ATOM 1280 C C . THR A 1 154 ? -1.613 2.058 -4.433 1.00 85.06 154 THR A C 1
ATOM 1282 O O . THR A 1 154 ? -2.597 1.975 -3.701 1.00 85.06 154 THR A O 1
ATOM 1285 N N . MET A 1 155 ? -0.422 1.554 -4.084 1.00 84.94 155 MET A N 1
ATOM 1286 C CA . MET A 1 155 ? -0.204 0.864 -2.812 1.00 84.94 155 MET A CA 1
ATOM 1287 C C . MET A 1 155 ? -0.379 1.780 -1.607 1.00 84.94 155 MET A C 1
ATOM 1289 O O . MET A 1 155 ? -1.143 1.462 -0.699 1.00 84.94 155 MET A O 1
ATOM 1293 N N . VAL A 1 156 ? 0.353 2.892 -1.585 1.00 83.69 156 VAL A N 1
ATOM 1294 C CA . VAL A 1 156 ? 0.363 3.820 -0.452 1.00 83.69 156 VAL A CA 1
ATOM 1295 C C . VAL A 1 156 ? -1.038 4.394 -0.232 1.00 83.69 156 VAL A C 1
ATOM 1297 O O . VAL A 1 156 ? -1.503 4.490 0.903 1.00 83.69 156 VAL A O 1
ATOM 1300 N N . CYS A 1 157 ? -1.758 4.678 -1.320 1.00 86.62 157 CYS A N 1
ATOM 1301 C CA . CYS A 1 157 ? -3.172 5.016 -1.270 1.00 86.62 157 CYS A CA 1
ATOM 1302 C C . CYS A 1 157 ? -3.996 3.893 -0.632 1.00 86.62 157 CYS A C 1
ATOM 1304 O O . CYS A 1 157 ? -4.731 4.160 0.313 1.00 86.62 157 CYS A O 1
ATOM 1306 N N . ALA A 1 158 ? -3.854 2.642 -1.083 1.00 89.31 158 ALA A N 1
ATOM 1307 C CA . ALA A 1 158 ? -4.641 1.534 -0.545 1.00 89.31 158 ALA A CA 1
ATOM 1308 C C . ALA A 1 158 ? -4.380 1.320 0.956 1.00 89.31 158 ALA A C 1
ATOM 1310 O O . ALA A 1 158 ? -5.316 1.073 1.710 1.00 89.31 158 ALA A O 1
ATOM 1311 N N . TYR A 1 159 ? -3.135 1.477 1.417 1.00 88.81 159 TYR A N 1
ATOM 1312 C CA . TYR A 1 159 ? -2.785 1.388 2.840 1.00 88.81 159 TYR A CA 1
ATOM 1313 C C . TYR A 1 159 ? -3.417 2.518 3.655 1.00 88.81 159 TYR A C 1
ATOM 1315 O O . TYR A 1 159 ? -3.978 2.275 4.725 1.00 88.81 159 TYR A O 1
ATOM 1323 N N . ARG A 1 160 ? -3.405 3.742 3.118 1.00 88.75 160 ARG A N 1
ATOM 1324 C CA . ARG A 1 160 ? -4.085 4.889 3.726 1.00 88.75 160 ARG A CA 1
ATOM 1325 C C . ARG A 1 160 ? -5.590 4.675 3.824 1.00 88.75 160 ARG A C 1
ATOM 1327 O O . ARG A 1 160 ? -6.160 4.892 4.891 1.00 88.75 160 ARG A O 1
ATOM 1334 N N . GLU A 1 161 ? -6.237 4.245 2.744 1.00 90.62 161 GLU A N 1
ATOM 1335 C CA . GLU A 1 161 ? -7.676 3.974 2.753 1.00 90.62 161 GLU A CA 1
ATOM 1336 C C . GLU A 1 161 ? -8.017 2.821 3.715 1.00 90.62 161 GLU A C 1
ATOM 1338 O O . GLU A 1 161 ? -8.965 2.947 4.490 1.00 90.62 161 GLU A O 1
ATOM 1343 N N . ASN A 1 162 ? -7.210 1.755 3.768 1.00 89.19 162 ASN A N 1
ATOM 1344 C CA . ASN A 1 162 ? -7.388 0.673 4.741 1.00 89.19 162 ASN A CA 1
ATOM 1345 C C . ASN A 1 162 ? -7.313 1.196 6.187 1.00 89.19 162 ASN A C 1
ATOM 1347 O O . ASN A 1 162 ? -8.164 0.857 7.007 1.00 89.19 16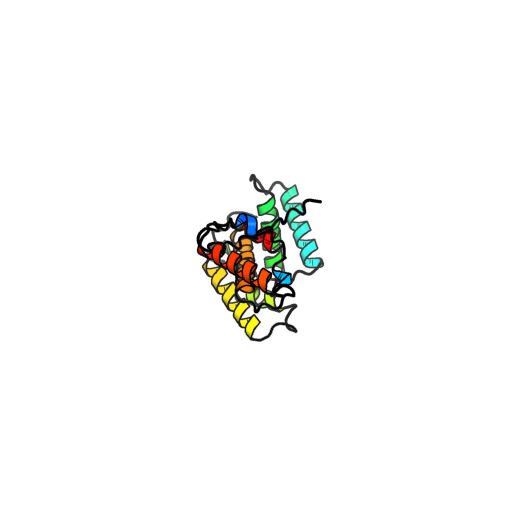2 ASN A O 1
ATOM 1351 N N . PHE A 1 163 ? -6.341 2.057 6.507 1.00 89.19 163 PHE A N 1
ATOM 1352 C CA . PHE A 1 163 ? -6.210 2.660 7.838 1.00 89.19 163 PHE A CA 1
ATOM 1353 C C . PHE A 1 163 ? -7.399 3.566 8.207 1.00 89.19 163 PHE A C 1
ATOM 1355 O O . PHE A 1 163 ? -7.915 3.503 9.331 1.00 89.19 163 PHE A O 1
ATOM 1362 N N . LEU A 1 164 ? -7.856 4.399 7.266 1.00 89.50 164 LEU A N 1
ATOM 1363 C CA . LEU A 1 164 ? -8.982 5.315 7.469 1.00 89.50 164 LEU A CA 1
ATOM 1364 C C . LEU A 1 164 ? -10.303 4.578 7.709 1.00 89.50 164 LEU A C 1
ATOM 1366 O O . LEU A 1 164 ? -11.111 5.031 8.521 1.00 89.50 164 LEU A O 1
ATOM 1370 N N . ASN A 1 165 ? -10.500 3.446 7.033 1.00 88.94 165 ASN A N 1
ATOM 1371 C CA . ASN A 1 165 ? -11.715 2.635 7.134 1.00 88.94 165 ASN A CA 1
ATOM 1372 C C . ASN A 1 165 ? -11.631 1.532 8.200 1.00 88.94 165 ASN A C 1
ATOM 1374 O O . ASN A 1 165 ? -12.610 0.837 8.442 1.00 88.94 165 ASN A O 1
ATOM 1378 N N . CYS A 1 166 ? -10.487 1.377 8.861 1.00 83.69 166 CYS A N 1
ATOM 1379 C CA . CYS A 1 166 ? -10.316 0.388 9.911 1.00 83.69 166 CYS A CA 1
ATOM 1380 C C . CYS A 1 166 ? -11.142 0.704 11.172 1.00 83.69 166 CYS A C 1
ATOM 1382 O O . CYS A 1 166 ? -11.293 1.875 11.529 1.00 83.69 166 CYS A O 1
ATOM 1384 N N . PRO A 1 167 ? -11.579 -0.277 11.966 1.00 76.81 167 PRO A N 1
ATOM 1385 C CA . PRO A 1 167 ? -11.996 -0.003 13.337 1.00 76.81 167 PRO A CA 1
ATOM 1386 C C . PRO A 1 167 ? -10.776 0.236 14.262 1.00 76.81 167 PRO A C 1
ATOM 1388 O O . PRO A 1 167 ? -9.761 -0.450 14.169 1.00 76.81 167 PRO A O 1
ATOM 1391 N N . ILE A 1 168 ? -10.830 1.242 15.143 1.00 74.06 168 ILE A N 1
ATOM 1392 C CA . ILE A 1 168 ? -9.697 1.592 16.027 1.00 74.06 168 ILE A CA 1
ATOM 1393 C C . ILE A 1 168 ? -9.735 0.724 17.286 1.00 74.06 168 ILE A C 1
ATOM 1395 O O . ILE A 1 168 ? -10.740 0.736 17.995 1.00 74.06 168 ILE A O 1
ATOM 1399 N N . TYR A 1 169 ? -8.624 0.052 17.603 1.00 68.06 169 TYR A N 1
ATOM 1400 C CA . TYR A 1 169 ? -8.505 -0.804 18.797 1.00 68.06 169 TYR A CA 1
ATOM 1401 C C . TYR A 1 169 ? -7.235 -0.551 19.635 1.00 68.06 169 TYR A C 1
ATOM 1403 O O . TYR A 1 169 ? -6.960 -1.307 20.562 1.00 68.06 169 TYR A O 1
ATOM 1411 N N . GLY A 1 170 ? -6.443 0.480 19.316 1.00 66.06 170 GLY A N 1
ATOM 1412 C CA . GLY A 1 170 ? -5.168 0.762 19.989 1.00 66.06 170 GLY A CA 1
ATOM 1413 C C . GLY A 1 170 ? -5.290 1.107 21.483 1.00 66.06 170 GLY A C 1
ATOM 1414 O O . GLY A 1 170 ? -6.315 1.616 21.937 1.00 66.06 170 GLY A O 1
ATOM 1415 N N . ASN A 1 171 ? -4.204 0.879 22.235 1.00 65.75 171 ASN A N 1
ATOM 1416 C CA . ASN A 1 171 ? -4.111 1.161 23.679 1.00 65.75 171 ASN A CA 1
ATOM 1417 C C . ASN A 1 171 ? -4.309 2.650 24.023 1.00 65.75 171 ASN A C 1
ATOM 1419 O O . ASN A 1 171 ? -4.747 2.976 25.123 1.00 65.75 171 ASN A O 1
ATOM 1423 N N . ASP A 1 172 ? -3.998 3.545 23.081 1.00 77.81 172 ASP A N 1
ATOM 1424 C CA . ASP A 1 172 ? -4.225 4.987 23.183 1.00 77.81 172 ASP A CA 1
ATOM 1425 C C . ASP A 1 172 ? -5.260 5.425 22.137 1.00 77.81 172 ASP A C 1
ATOM 1427 O O . ASP A 1 172 ? -4.949 5.970 21.072 1.00 77.81 172 ASP A O 1
ATOM 1431 N N . LEU A 1 173 ? -6.524 5.112 22.431 1.00 82.62 173 LEU A N 1
ATOM 1432 C CA . LEU A 1 173 ? -7.658 5.359 21.541 1.00 82.62 173 LEU A CA 1
ATOM 1433 C C . LEU A 1 173 ? -7.754 6.831 21.111 1.00 82.62 173 LEU A C 1
ATOM 1435 O O . LEU A 1 173 ? -8.148 7.113 19.979 1.00 82.62 173 LEU A O 1
ATOM 1439 N N . GLU A 1 174 ? -7.396 7.763 21.994 1.00 84.00 174 GLU A N 1
ATOM 1440 C CA . GLU A 1 174 ? -7.498 9.193 21.720 1.00 84.00 174 GLU A CA 1
ATOM 1441 C C . GLU A 1 174 ? -6.437 9.647 20.720 1.00 84.00 174 GLU A C 1
ATOM 1443 O O . GLU A 1 174 ? -6.770 10.266 19.706 1.00 84.00 174 GLU A O 1
ATOM 1448 N N . ARG A 1 175 ? -5.176 9.245 20.911 1.00 82.31 175 ARG A N 1
ATOM 1449 C CA . ARG A 1 175 ? -4.137 9.538 19.917 1.00 82.31 175 ARG A CA 1
ATOM 1450 C C . ARG A 1 175 ? -4.410 8.862 18.579 1.00 82.31 175 ARG A C 1
ATOM 1452 O O . ARG A 1 175 ? -4.154 9.450 17.532 1.00 82.31 175 ARG A O 1
ATOM 1459 N N . CYS A 1 176 ? -4.985 7.664 18.583 1.00 85.50 176 CYS A N 1
ATOM 1460 C CA . CYS A 1 176 ? -5.364 6.987 17.347 1.00 85.50 176 CYS A CA 1
ATOM 1461 C C . CYS A 1 176 ? -6.501 7.688 16.592 1.00 85.50 176 CYS A C 1
ATOM 1463 O O . CYS A 1 176 ? -6.481 7.743 15.359 1.00 85.50 176 CYS A O 1
ATOM 1465 N N . LYS A 1 177 ? -7.471 8.274 17.305 1.00 84.94 177 LYS A N 1
ATOM 1466 C CA . LYS A 1 177 ? -8.501 9.130 16.698 1.00 84.94 177 LYS A CA 1
ATOM 1467 C C . LYS A 1 177 ? -7.895 10.397 16.102 1.00 84.94 177 LYS A C 1
ATOM 1469 O O . LYS A 1 177 ? -8.231 10.732 14.968 1.00 84.94 177 LYS A O 1
ATOM 1474 N N . GLN A 1 178 ? -6.983 11.051 16.822 1.00 83.25 178 GLN A N 1
ATOM 1475 C CA . GLN A 1 178 ? -6.270 12.232 16.326 1.00 83.25 178 GLN A CA 1
ATOM 1476 C C . GLN A 1 178 ? -5.465 11.900 15.068 1.00 83.25 178 GLN A C 1
ATOM 1478 O O . GLN A 1 178 ? -5.584 12.595 14.064 1.00 83.25 178 GLN A O 1
ATOM 1483 N N . LEU A 1 179 ? -4.726 10.784 15.071 1.00 84.06 179 LEU A N 1
ATOM 1484 C CA . LEU A 1 179 ? -3.996 10.311 13.898 1.00 84.06 179 LEU A CA 1
ATOM 1485 C C . LEU A 1 179 ? -4.932 10.093 12.704 1.00 84.06 179 LEU A C 1
ATOM 1487 O O . LEU A 1 179 ? -4.641 10.544 11.602 1.00 84.06 179 LEU A O 1
ATOM 1491 N N . ARG A 1 180 ? -6.090 9.455 12.909 1.00 86.25 180 ARG A N 1
ATOM 1492 C CA . ARG A 1 180 ? -7.085 9.267 11.844 1.00 86.25 180 ARG A CA 1
ATOM 1493 C C . ARG A 1 180 ? -7.624 10.586 11.298 1.00 86.25 180 ARG A C 1
ATOM 1495 O O . ARG A 1 180 ? -7.736 10.720 10.082 1.00 86.25 180 ARG A O 1
ATOM 1502 N N . GLN A 1 181 ? -7.982 11.527 12.167 1.00 84.94 181 GLN A N 1
ATOM 1503 C CA . GLN A 1 181 ? -8.488 12.841 11.759 1.00 84.94 181 GLN A CA 1
ATOM 1504 C C . GLN A 1 181 ? -7.442 13.599 10.943 1.00 84.94 181 GLN A C 1
ATOM 1506 O O . GLN A 1 181 ? -7.748 14.079 9.858 1.00 84.94 181 GLN A O 1
ATOM 1511 N N . SER A 1 182 ? -6.201 13.596 11.417 1.00 82.44 182 SER A N 1
ATOM 1512 C CA . SER A 1 182 ? -5.027 14.125 10.731 1.00 82.44 182 SER A CA 1
ATOM 1513 C C . SER A 1 182 ? -4.837 13.511 9.341 1.00 82.44 182 SER A C 1
ATOM 1515 O O . SER A 1 182 ? -4.746 14.226 8.346 1.00 82.44 182 SER A O 1
ATOM 1517 N N . VAL A 1 183 ? -4.861 12.177 9.238 1.00 83.94 183 VAL A N 1
ATOM 1518 C CA . VAL A 1 183 ? -4.722 11.484 7.948 1.00 83.94 183 VAL A CA 1
ATOM 1519 C C . VAL A 1 183 ? -5.877 11.816 7.001 1.00 83.94 183 VAL A C 1
ATOM 1521 O O . VAL A 1 183 ? -5.656 12.031 5.807 1.00 83.94 183 VAL A O 1
ATOM 1524 N N . LYS A 1 184 ? -7.106 11.888 7.524 1.00 86.06 184 LYS A N 1
ATOM 1525 C CA . LYS A 1 184 ? -8.295 12.254 6.749 1.00 86.06 184 LYS A CA 1
ATOM 1526 C C . LYS A 1 184 ? -8.193 13.686 6.223 1.00 86.06 184 LYS A C 1
ATOM 1528 O O . LYS A 1 184 ? -8.418 13.903 5.038 1.00 86.06 184 LYS A O 1
ATOM 1533 N N . TYR A 1 185 ? -7.801 14.629 7.076 1.00 82.31 185 TYR A N 1
ATOM 1534 C CA . TYR A 1 185 ? -7.608 16.024 6.700 1.00 82.31 185 TYR A CA 1
ATOM 1535 C C . TYR A 1 185 ? -6.589 16.156 5.564 1.00 82.31 185 TYR A C 1
ATOM 1537 O O . TYR A 1 185 ? -6.889 16.777 4.546 1.00 82.31 185 TYR A O 1
ATOM 1545 N N . CYS A 1 186 ? -5.431 15.500 5.680 1.00 78.69 186 CYS A N 1
ATOM 1546 C CA . CYS A 1 186 ? -4.392 15.558 4.652 1.00 78.69 186 CYS A CA 1
ATOM 1547 C C . CYS A 1 186 ? -4.830 14.940 3.323 1.00 78.69 186 CYS A C 1
ATOM 1549 O O . CYS A 1 186 ? -4.540 15.485 2.262 1.00 78.69 186 CYS A O 1
ATOM 1551 N N . ARG A 1 187 ? -5.584 13.836 3.360 1.00 81.25 187 ARG A N 1
ATOM 1552 C CA . ARG A 1 187 ? -6.187 13.246 2.156 1.00 81.25 187 ARG A CA 1
ATOM 1553 C C . ARG A 1 187 ? -7.102 14.230 1.418 1.00 81.25 187 ARG A C 1
ATOM 1555 O O . ARG A 1 187 ? -7.160 14.174 0.196 1.00 81.25 187 ARG A O 1
ATOM 1562 N N . GLU A 1 188 ? -7.837 15.067 2.145 1.00 79.19 188 GLU A N 1
ATOM 1563 C CA . GLU A 1 188 ? -8.861 15.960 1.587 1.00 79.19 188 GLU A CA 1
ATOM 1564 C C . GLU A 1 188 ? -8.319 17.345 1.195 1.00 79.19 188 GLU A C 1
ATOM 1566 O O . GLU A 1 188 ? -8.865 17.964 0.287 1.00 79.19 188 GLU A O 1
ATOM 1571 N N . ASN A 1 189 ? -7.260 17.832 1.853 1.00 68.25 189 ASN A N 1
ATOM 1572 C CA . ASN A 1 189 ? -6.882 19.253 1.808 1.00 68.25 189 ASN A CA 1
ATOM 1573 C C . ASN A 1 189 ? -5.465 19.530 1.305 1.00 68.25 189 ASN A C 1
ATOM 1575 O O . ASN A 1 189 ? -5.058 20.689 1.261 1.00 68.25 189 ASN A O 1
ATOM 1579 N N . THR A 1 190 ? -4.688 18.507 0.951 1.00 60.97 190 THR A N 1
ATOM 1580 C CA . THR A 1 190 ? -3.294 18.733 0.561 1.00 60.97 190 THR A CA 1
ATOM 1581 C C . THR A 1 190 ? -2.881 17.964 -0.680 1.00 60.97 190 THR A C 1
ATOM 1583 O O . THR A 1 190 ? -3.232 16.801 -0.859 1.00 60.97 190 THR A O 1
ATOM 1586 N N . GLU A 1 191 ? -2.015 18.592 -1.475 1.00 57.41 191 GLU A N 1
ATOM 1587 C CA . GLU A 1 191 ? -1.139 17.927 -2.443 1.00 57.41 191 GLU A CA 1
ATOM 1588 C C . GLU A 1 191 ? 0.035 17.231 -1.721 1.00 57.41 191 GLU A C 1
ATOM 1590 O O . GLU A 1 191 ? 1.184 17.324 -2.150 1.00 57.41 191 GLU A O 1
ATOM 1595 N N . VAL A 1 192 ? -0.204 16.575 -0.575 1.00 55.72 192 VAL A N 1
ATOM 1596 C CA . VAL A 1 192 ? 0.865 15.829 0.104 1.00 55.72 192 VAL A CA 1
ATOM 1597 C C . VAL A 1 192 ? 1.354 14.751 -0.838 1.00 55.72 192 VAL A C 1
ATOM 1599 O O . VAL A 1 192 ? 0.601 13.872 -1.274 1.00 55.72 192 VAL A O 1
ATOM 1602 N N . THR A 1 193 ? 2.639 14.837 -1.150 1.00 56.47 193 THR A N 1
ATOM 1603 C CA . THR A 1 193 ? 3.266 13.940 -2.100 1.00 56.47 193 THR A CA 1
ATOM 1604 C C . THR A 1 193 ? 3.323 12.532 -1.515 1.00 56.47 193 THR A C 1
ATOM 1606 O O . THR A 1 193 ? 3.422 12.330 -0.304 1.00 56.47 193 THR A O 1
ATOM 1609 N N . ILE A 1 194 ? 3.277 11.511 -2.371 1.00 58.84 194 ILE A N 1
ATOM 1610 C CA . ILE A 1 194 ? 3.370 10.114 -1.923 1.00 58.84 194 ILE A CA 1
ATOM 1611 C C . ILE A 1 194 ? 4.674 9.839 -1.153 1.00 58.84 194 ILE A C 1
ATOM 1613 O O . ILE A 1 194 ? 4.673 8.970 -0.284 1.00 58.84 194 ILE A O 1
ATOM 1617 N N . LYS A 1 195 ? 5.748 10.616 -1.387 1.00 59.66 195 LYS A N 1
ATOM 1618 C CA . LYS A 1 195 ? 7.006 10.542 -0.616 1.00 59.66 195 LYS A CA 1
ATOM 1619 C C . LYS A 1 195 ? 6.796 10.670 0.883 1.00 59.66 195 LYS A C 1
ATOM 1621 O O . LYS A 1 195 ? 7.535 10.067 1.660 1.00 59.66 195 LYS A O 1
ATOM 1626 N N . ASP A 1 196 ? 5.826 11.480 1.278 1.00 63.22 196 ASP A N 1
ATOM 1627 C CA . ASP A 1 196 ? 5.571 11.738 2.678 1.00 63.22 196 ASP A CA 1
ATOM 1628 C C . ASP A 1 196 ? 4.745 10.572 3.261 1.00 63.22 196 ASP A C 1
ATOM 1630 O O . ASP A 1 196 ? 5.097 10.003 4.288 1.00 63.22 196 ASP A O 1
ATOM 1634 N N . TRP A 1 197 ? 3.732 10.079 2.548 1.00 63.75 197 TRP A N 1
ATOM 1635 C CA . TRP A 1 197 ? 2.941 8.920 2.988 1.00 63.75 197 TRP A CA 1
ATOM 1636 C C . TRP A 1 197 ? 3.716 7.599 3.039 1.00 63.75 197 TRP A C 1
ATOM 1638 O O . TRP A 1 197 ? 3.433 6.735 3.861 1.00 63.75 197 TRP A O 1
ATOM 1648 N N . ASP A 1 198 ? 4.694 7.424 2.165 1.00 62.94 198 ASP A N 1
ATOM 1649 C CA . ASP A 1 198 ? 5.517 6.222 2.106 1.00 62.94 198 ASP A CA 1
ATOM 1650 C C . ASP A 1 198 ? 6.354 6.031 3.390 1.00 62.94 198 ASP A C 1
ATOM 1652 O O . ASP A 1 198 ? 6.375 4.938 3.946 1.00 62.94 198 ASP A O 1
ATOM 1656 N N . LYS A 1 199 ? 6.927 7.099 3.963 1.00 65.00 199 LYS A N 1
ATOM 1657 C CA . LYS A 1 199 ? 7.626 7.041 5.270 1.00 65.00 199 LYS A CA 1
ATOM 1658 C C . LYS A 1 199 ? 6.705 6.750 6.457 1.00 65.00 199 LYS A C 1
ATOM 1660 O O . LYS A 1 199 ? 7.170 6.407 7.536 1.00 65.00 199 LYS A O 1
ATOM 1665 N N . PHE A 1 200 ? 5.409 6.974 6.283 1.00 61.56 200 PHE A N 1
ATOM 1666 C CA . PHE A 1 200 ? 4.413 6.802 7.333 1.00 61.56 200 PHE A CA 1
ATOM 1667 C C . PHE A 1 200 ? 3.941 5.348 7.462 1.00 61.56 200 PHE A C 1
ATOM 1669 O O . PHE A 1 200 ? 3.473 4.945 8.527 1.00 61.56 200 PHE A O 1
ATOM 1676 N N . PHE A 1 201 ? 4.053 4.563 6.387 1.00 60.62 201 PHE A N 1
ATOM 1677 C CA . PHE A 1 201 ? 3.601 3.171 6.344 1.00 60.62 201 PHE A CA 1
ATOM 1678 C C . PHE A 1 201 ? 4.741 2.136 6.267 1.00 60.62 201 PHE A C 1
ATOM 1680 O O . PHE A 1 201 ? 4.451 0.947 6.431 1.00 60.62 201 PH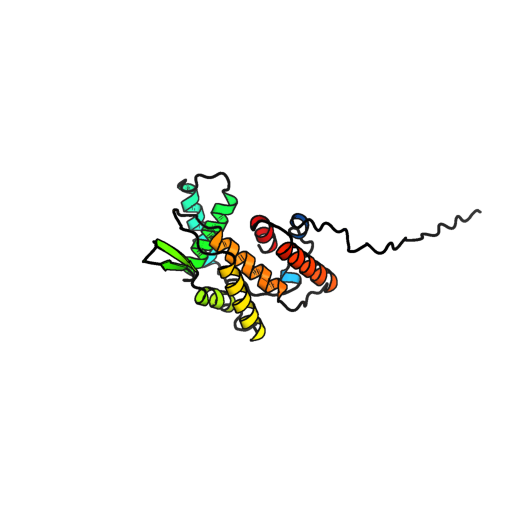E A O 1
ATOM 1687 N N . PHE A 1 202 ? 5.992 2.562 6.032 1.00 57.47 202 PHE A N 1
ATOM 1688 C CA . PHE A 1 202 ? 7.187 1.716 5.870 1.00 57.47 202 PHE A CA 1
ATOM 1689 C C . PHE A 1 202 ? 8.388 2.255 6.648 1.00 57.47 202 PHE A C 1
ATOM 1691 O O . PHE A 1 202 ? 9.127 1.413 7.206 1.00 57.47 202 PHE A O 1
#

Solvent-accessible surface area (backbone atoms only — not comparable to full-atom values): 12089 Å² total; per-residue (Å²): 137,88,81,85,81,80,81,82,78,78,77,80,69,77,78,67,84,86,73,70,79,73,55,58,77,60,60,38,64,51,98,63,58,63,62,63,26,32,87,61,74,56,72,72,76,52,70,70,59,49,54,50,24,55,50,53,39,51,54,45,55,76,67,59,76,68,87,64,100,52,63,69,61,52,48,54,23,37,32,48,53,43,50,33,49,78,67,57,17,49,46,74,41,84,89,75,68,30,67,41,75,37,64,68,46,48,50,46,40,37,36,70,83,38,68,91,73,57,51,73,66,49,57,50,47,45,45,52,20,45,53,55,20,46,70,74,40,62,80,66,86,47,82,62,96,72,64,29,62,47,62,48,45,30,49,51,41,23,49,50,43,33,59,68,71,47,72,80,74,24,96,53,55,66,60,39,49,51,51,46,52,52,52,51,48,39,73,75,74,49,91,72,52,62,77,51,54,46,62,48,78,107

Nearest PDB structures (foldseek):
  4fym-assembly1_A  TM=3.740E-01  e=3.117E+00  Plasmodium falciparum

Secondary structure (DSSP, 8-state):
----------------TT-----HHHHTS-SS-HHHH---------HHHHHHHHHHHHHHHHTT---SS-HHHHHHHHHHHHHHHHTT-EEEETTTTEEEE-HHHHHHHTTTTTTTT--HHHHHHHHHHHHHHHHHSPPP---SS---HHHHHHHHHHHHHHHHHSPP--SSHHHHHHHHHHHHHHHHH----HHHHHHHH-

Foldseek 3Di:
DDDDDDPPPPPPPPPPPPPPPLPLLVLLPPPDALCLFFVAFAQDDDPVLQVVQQVVLVVCVVVPLDDDPCNPCSSVQSSLVSSCVVLVQWDADPVQRFIDGPLVSQLVSSCPVCVVPDDPLSSVQLSVQLVVLCVVQPGDRDDGSDPGLSRLSSRLSSVLSRSLSGDTDHPCNPSSVVSSVSSVCCVVPDPPDSVSSVSSND

pLDDT: mean 71.52, std 16.32, range [33.84, 92.31]

Radius of gyration: 21.4 Å; Cα contacts (8 Å, |Δi|>4): 202; chains: 1; bounding box: 41×52×86 Å